Protein AF-A0A059P870-F1 (afdb_monomer_lite)

Secondary structure (DSSP, 8-state):
----EEEEEEETT-BTTB---EEEEEE-STT-TT-EEEEE-S-------PPP-GGGSBTTB-TTSPBPSS-B--SSHHHHHHHHHHHHHHHHHHHTT--EEEEEE-SSTT---HHHHHHHHHHHHHHHHHTT-GGGEEEEEE---SSTT-TTTT--EEEETTEEEEHHHHHHHHHHHTT-EEE-SEEEEEEETTEEEEEETTS-EEEEE-SEEEE-

Foldseek 3Di:
DDAQWAFDDWACCDDPVDRFTWTWTAHPDPPRGRDIDIGTDPDDDDDPDDQDDLVQAAQQAHSNPGGGPAAAEDPDPVSVVVQVVLLVVVLVCLVVVQQFEEEFAAQFLPDQQRVVRVVVLVVSLVVCVVSVRNVSYQAEYEYLAPAFQCSNPNWDWDQDPNDTDTSRVVRVVVCVVSVYHYHYNWGFRYDDHQKTWTAHPVRDIDMDGGPHYYHD

pLDDT: mean 95.32, std 3.64, range [79.81, 98.81]

Structure (mmCIF, N/CA/C/O backbone):
data_AF-A0A059P870-F1
#
_entry.id   AF-A0A059P870-F1
#
loop_
_atom_site.group_PDB
_atom_site.id
_atom_site.type_symbol
_atom_site.label_atom_id
_atom_site.label_alt_id
_atom_site.label_comp_id
_atom_site.label_asym_id
_atom_site.label_entity_id
_atom_site.label_seq_id
_atom_site.pdbx_PDB_ins_code
_atom_site.Cartn_x
_atom_site.Cartn_y
_atom_site.Cartn_z
_atom_site.occupancy
_atom_site.B_iso_or_equiv
_atom_site.auth_seq_id
_atom_site.auth_comp_id
_atom_site.auth_asym_id
_at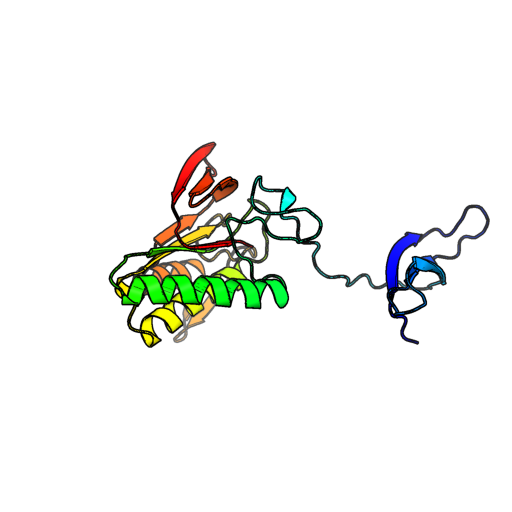om_site.auth_atom_id
_atom_site.pdbx_PDB_model_num
ATOM 1 N N . ASP A 1 1 ? 29.223 -6.402 -15.549 1.00 84.88 1 ASP A N 1
ATOM 2 C CA . ASP A 1 1 ? 29.334 -4.942 -15.405 1.00 84.88 1 ASP A CA 1
ATOM 3 C C . ASP A 1 1 ? 28.066 -4.430 -14.727 1.00 84.88 1 ASP A C 1
ATOM 5 O O . ASP A 1 1 ? 27.018 -5.018 -14.970 1.00 84.88 1 ASP A O 1
ATOM 9 N N . TYR A 1 2 ? 28.157 -3.436 -13.843 1.00 93.06 2 TYR A N 1
ATOM 10 C CA . TYR A 1 2 ? 27.012 -2.854 -13.125 1.00 93.06 2 TYR A CA 1
ATOM 11 C C . TYR A 1 2 ? 26.964 -1.350 -13.382 1.00 93.06 2 TYR A C 1
ATOM 13 O O . TYR A 1 2 ? 27.963 -0.659 -13.189 1.00 93.06 2 TYR A O 1
ATOM 21 N N . LYS A 1 3 ? 25.793 -0.842 -13.776 1.00 93.94 3 LYS A N 1
ATOM 22 C CA . LYS A 1 3 ? 25.568 0.576 -14.074 1.00 93.94 3 LYS A CA 1
ATOM 23 C C . LYS A 1 3 ? 24.471 1.131 -13.173 1.00 93.94 3 LYS A C 1
ATOM 25 O O . LYS A 1 3 ? 23.347 0.637 -13.183 1.00 93.94 3 LYS A O 1
ATOM 30 N N . GLN A 1 4 ? 24.803 2.161 -12.396 1.00 95.56 4 GLN A N 1
ATOM 31 C CA . GLN A 1 4 ? 23.858 2.859 -11.525 1.00 95.56 4 GLN A CA 1
ATOM 32 C C . GLN A 1 4 ? 23.089 3.913 -12.335 1.00 95.56 4 GLN A C 1
ATOM 34 O O . GLN A 1 4 ? 23.499 5.071 -12.426 1.00 95.56 4 GLN A O 1
ATOM 39 N N . ALA A 1 5 ? 22.002 3.482 -12.968 1.00 96.06 5 ALA A N 1
ATOM 40 C CA . ALA A 1 5 ? 21.231 4.298 -13.893 1.00 96.06 5 ALA A CA 1
ATOM 41 C C . ALA A 1 5 ? 19.755 3.879 -13.933 1.00 96.06 5 ALA A C 1
ATOM 43 O O . ALA A 1 5 ? 19.405 2.737 -13.633 1.00 96.06 5 ALA A O 1
ATOM 44 N N . LYS A 1 6 ? 18.890 4.799 -14.358 1.00 96.00 6 LYS A N 1
ATOM 45 C CA . LYS A 1 6 ? 17.486 4.540 -14.675 1.00 96.00 6 LYS A CA 1
ATOM 46 C C . LYS A 1 6 ? 17.366 4.134 -16.141 1.00 96.00 6 LYS A C 1
ATOM 48 O O . LYS A 1 6 ? 17.803 4.876 -17.013 1.00 96.00 6 LYS A O 1
ATOM 53 N N . ALA A 1 7 ? 16.727 3.004 -16.432 1.00 96.19 7 ALA A N 1
ATOM 54 C CA . ALA A 1 7 ? 16.332 2.677 -17.802 1.00 96.19 7 ALA A CA 1
ATOM 55 C C . ALA A 1 7 ? 15.151 3.564 -18.232 1.00 96.19 7 ALA A C 1
ATOM 57 O O . ALA A 1 7 ? 14.128 3.617 -17.547 1.00 96.19 7 ALA A O 1
ATOM 58 N N . VAL A 1 8 ? 15.305 4.278 -19.348 1.00 96.31 8 VAL A N 1
ATOM 59 C CA . VAL A 1 8 ? 14.335 5.271 -19.840 1.00 96.31 8 VAL A CA 1
ATOM 60 C C . VAL A 1 8 ? 13.499 4.711 -20.988 1.00 96.31 8 VAL A C 1
ATOM 62 O O . VAL A 1 8 ? 12.289 4.929 -21.028 1.00 96.31 8 VAL A O 1
ATOM 65 N N . SER A 1 9 ? 14.119 3.966 -21.904 1.00 96.62 9 SER A N 1
ATOM 66 C CA . SER A 1 9 ? 13.439 3.375 -23.058 1.00 96.62 9 SER A CA 1
ATOM 67 C C . SER A 1 9 ? 14.080 2.057 -23.490 1.00 96.62 9 SER A C 1
ATOM 69 O O . SER A 1 9 ? 15.279 1.836 -23.314 1.00 96.62 9 SER A O 1
ATOM 71 N N . ILE A 1 10 ? 13.257 1.173 -24.059 1.00 97.56 10 ILE A N 1
ATOM 72 C CA . ILE A 1 10 ? 13.666 -0.125 -24.603 1.00 97.56 10 ILE A CA 1
ATOM 73 C C . ILE A 1 10 ? 13.404 -0.107 -26.109 1.00 97.56 10 ILE A C 1
ATOM 75 O O . ILE A 1 10 ? 12.277 0.139 -26.538 1.00 97.56 10 ILE A O 1
ATOM 79 N N . HIS A 1 11 ? 14.433 -0.400 -26.900 1.00 97.19 11 HIS A N 1
ATOM 80 C CA . HIS A 1 11 ? 14.402 -0.386 -28.361 1.00 97.19 11 HIS A CA 1
ATOM 81 C C . HIS A 1 11 ? 14.739 -1.783 -28.904 1.00 97.19 11 HIS A C 1
ATOM 83 O O . HIS A 1 11 ? 15.886 -2.048 -29.264 1.00 97.19 11 HIS A O 1
ATOM 89 N N . PRO A 1 12 ? 13.765 -2.714 -28.945 1.00 96.75 12 PRO A N 1
ATOM 90 C CA . PRO A 1 12 ? 14.024 -4.102 -29.331 1.00 96.75 12 PRO A CA 1
ATOM 91 C C . PRO A 1 12 ? 14.364 -4.265 -30.816 1.00 96.75 12 PRO A C 1
ATOM 93 O O . PRO A 1 12 ? 15.078 -5.193 -31.167 1.00 96.75 12 PRO A O 1
ATOM 96 N N . ASN A 1 13 ? 13.910 -3.349 -31.673 1.00 96.00 13 ASN A N 1
ATOM 97 C CA . ASN A 1 13 ? 14.142 -3.397 -33.122 1.00 96.00 13 ASN A CA 1
ATOM 98 C C . ASN A 1 13 ? 15.304 -2.496 -33.572 1.00 96.00 13 ASN A C 1
ATOM 100 O O . ASN A 1 13 ? 15.426 -2.207 -34.755 1.00 96.00 13 ASN A O 1
ATOM 104 N N . GLY A 1 14 ? 16.093 -1.977 -32.629 1.00 93.94 14 GLY A N 1
ATOM 105 C CA . GLY A 1 14 ? 17.161 -1.033 -32.931 1.00 93.94 14 GLY A CA 1
ATOM 106 C C . GLY A 1 14 ? 16.669 0.320 -33.457 1.00 93.94 14 GLY A C 1
ATOM 107 O O . GLY A 1 14 ? 15.695 0.885 -32.950 1.00 93.94 14 GLY A O 1
ATOM 108 N N . LYS A 1 15 ? 17.404 0.872 -34.423 1.00 94.00 15 LYS A N 1
ATOM 109 C CA . LYS A 1 15 ? 17.253 2.210 -35.014 1.00 94.00 15 LYS A CA 1
ATOM 110 C C . LYS A 1 15 ? 16.969 2.115 -36.512 1.00 94.00 15 LYS A C 1
ATOM 112 O O . LYS A 1 15 ? 16.997 1.045 -37.102 1.00 94.00 15 LYS A O 1
ATOM 117 N N . ALA A 1 16 ? 16.737 3.261 -37.152 1.00 92.81 16 ALA A N 1
ATOM 118 C CA . ALA A 1 16 ? 16.519 3.326 -38.599 1.00 92.81 16 ALA A CA 1
ATOM 119 C C . ALA A 1 16 ? 17.696 2.772 -39.431 1.00 92.81 16 ALA A C 1
ATOM 121 O O . ALA A 1 16 ? 17.494 2.360 -40.570 1.00 92.81 16 ALA A O 1
ATOM 122 N N . ASP A 1 17 ? 18.910 2.785 -38.880 1.00 93.62 17 ASP A N 1
ATOM 123 C CA . ASP A 1 17 ? 20.166 2.402 -39.527 1.00 93.62 17 ASP A CA 1
ATOM 124 C C . ASP A 1 17 ? 20.813 1.131 -38.944 1.00 93.62 17 ASP A C 1
ATOM 126 O O . ASP A 1 17 ? 21.883 0.729 -39.402 1.00 93.62 17 ASP A O 1
ATOM 130 N N . SER A 1 18 ? 20.190 0.485 -37.953 1.00 93.12 18 SER A N 1
ATOM 131 C CA . SER A 1 18 ? 20.715 -0.728 -37.318 1.00 93.12 18 SER A CA 1
ATOM 132 C C . SER A 1 18 ? 19.605 -1.540 -36.665 1.00 93.12 18 SER A C 1
ATOM 134 O O . SER A 1 18 ? 18.877 -1.014 -35.830 1.00 93.12 18 SER A O 1
ATOM 136 N N . ASP A 1 19 ? 19.549 -2.841 -36.946 1.00 94.56 19 ASP A N 1
ATOM 137 C CA . ASP A 1 19 ? 18.604 -3.768 -36.304 1.00 94.56 19 ASP A CA 1
ATOM 138 C C . ASP A 1 19 ? 19.037 -4.175 -34.878 1.00 94.56 19 ASP A C 1
ATOM 140 O O . ASP A 1 19 ? 18.395 -5.005 -34.233 1.00 94.56 19 ASP A O 1
ATOM 144 N N . GLN A 1 20 ? 20.147 -3.629 -34.367 1.00 96.62 20 GLN A N 1
ATOM 145 C CA . GLN A 1 20 ? 20.691 -4.010 -33.067 1.00 96.62 20 GLN A CA 1
ATOM 146 C C . GLN A 1 20 ? 19.850 -3.446 -31.915 1.00 96.62 20 GLN A C 1
ATOM 148 O O . GLN A 1 20 ? 19.743 -2.230 -31.737 1.00 96.62 20 GLN A O 1
ATOM 153 N N . SER A 1 21 ? 19.297 -4.336 -31.091 1.00 97.81 21 SER A N 1
ATOM 154 C CA . SER A 1 21 ? 18.500 -3.970 -29.923 1.00 97.81 21 SER A CA 1
ATOM 155 C C . SER A 1 21 ? 19.326 -3.212 -28.883 1.00 97.81 21 SER A C 1
ATOM 157 O O . SER A 1 21 ? 20.471 -3.573 -28.600 1.00 97.81 21 SER A O 1
ATOM 159 N N . TYR A 1 22 ? 18.736 -2.181 -28.274 1.00 97.38 22 TYR A N 1
ATOM 160 C CA . TYR A 1 22 ? 19.388 -1.406 -27.218 1.00 97.38 22 TYR A CA 1
ATOM 161 C C . TYR A 1 22 ? 18.402 -0.851 -26.184 1.00 97.38 22 TYR A C 1
ATOM 163 O O . TYR A 1 22 ? 17.188 -0.797 -26.401 1.00 97.38 22 TYR A O 1
ATOM 171 N N . ILE A 1 23 ? 18.925 -0.455 -25.028 1.00 97.50 23 ILE A N 1
ATOM 172 C CA . ILE A 1 23 ? 18.217 0.354 -24.034 1.00 97.50 23 ILE A CA 1
ATOM 173 C C . ILE A 1 23 ? 18.891 1.716 -23.908 1.00 97.50 23 ILE A C 1
ATOM 175 O O . ILE A 1 23 ? 20.110 1.815 -24.040 1.00 97.50 23 ILE A O 1
ATOM 179 N N . THR A 1 24 ? 18.108 2.743 -23.598 1.00 97.56 24 THR A N 1
ATOM 180 C CA . THR A 1 24 ? 18.640 4.040 -23.168 1.00 97.56 24 THR A CA 1
ATOM 181 C C . THR A 1 24 ? 18.585 4.098 -21.653 1.00 97.56 24 THR A C 1
ATOM 183 O O . THR A 1 24 ? 17.520 3.902 -21.059 1.00 97.56 24 THR A O 1
ATOM 186 N N . ILE A 1 25 ? 19.722 4.371 -21.026 1.00 97.12 25 ILE A N 1
ATOM 187 C CA . ILE A 1 25 ? 19.829 4.577 -19.585 1.00 97.12 25 ILE A CA 1
ATOM 188 C C . ILE A 1 25 ? 20.228 6.020 -19.282 1.00 97.12 25 ILE A C 1
ATOM 190 O O . ILE A 1 25 ? 20.907 6.661 -20.077 1.00 97.12 25 ILE A O 1
ATOM 194 N N . GLU A 1 26 ? 19.820 6.515 -18.120 1.00 97.81 26 GLU A N 1
ATOM 195 C CA . GLU A 1 26 ? 20.191 7.822 -17.582 1.00 97.81 26 GLU A CA 1
ATOM 196 C C . GLU A 1 26 ? 20.882 7.623 -16.232 1.00 97.81 26 GLU A C 1
ATOM 198 O O . GLU A 1 26 ? 20.300 7.036 -15.314 1.00 97.81 26 GLU A O 1
ATOM 203 N N . SER A 1 27 ? 22.135 8.060 -16.111 1.00 95.88 27 SER A N 1
ATOM 204 C CA . SER A 1 27 ? 22.932 7.865 -14.899 1.00 95.88 27 SER A CA 1
ATOM 205 C C . SER A 1 27 ? 22.278 8.539 -13.693 1.00 95.88 27 SER A C 1
ATOM 207 O O . SER A 1 27 ? 21.842 9.690 -13.755 1.00 95.88 27 SER A O 1
ATOM 209 N N . THR A 1 28 ? 22.224 7.812 -12.576 1.00 95.19 28 THR A N 1
ATOM 210 C CA . THR A 1 28 ? 21.753 8.317 -11.274 1.00 95.19 28 THR A CA 1
ATOM 211 C C . THR A 1 28 ? 22.904 8.472 -10.280 1.00 95.19 28 THR A C 1
ATOM 213 O O . THR A 1 28 ? 22.677 8.748 -9.103 1.00 95.19 28 THR A O 1
ATOM 216 N N . LYS A 1 29 ? 24.143 8.249 -10.728 1.00 93.88 29 LYS A N 1
ATOM 217 C CA . LYS A 1 29 ? 25.349 8.373 -9.913 1.00 93.88 29 LYS A CA 1
ATOM 218 C C . LYS A 1 29 ? 25.662 9.847 -9.654 1.00 93.88 29 LYS A C 1
ATOM 220 O O . LYS A 1 29 ? 25.560 10.686 -10.548 1.00 93.88 29 LYS A O 1
ATOM 225 N N . GLU A 1 30 ? 26.065 10.159 -8.428 1.00 92.50 30 GLU A N 1
ATOM 226 C CA . GLU A 1 30 ? 26.447 11.516 -8.037 1.00 92.50 30 GLU A CA 1
ATOM 227 C C . GLU A 1 30 ? 27.569 12.061 -8.942 1.00 92.50 30 GLU A C 1
ATOM 229 O O . GLU A 1 30 ? 28.559 11.375 -9.200 1.00 92.50 30 GLU A O 1
ATOM 234 N N . GLY A 1 31 ? 27.390 13.280 -9.462 1.00 93.06 31 GLY A N 1
ATOM 235 C CA . GLY A 1 31 ? 28.322 13.920 -10.403 1.00 93.06 31 GLY A CA 1
ATOM 236 C C . GLY A 1 31 ? 28.132 13.547 -11.882 1.00 93.06 31 GLY A C 1
ATOM 237 O O . GLY A 1 31 ? 28.708 14.205 -12.744 1.00 93.06 31 GLY A O 1
ATOM 238 N N . GLU A 1 32 ? 27.299 12.551 -12.193 1.00 92.62 32 GLU A N 1
ATOM 239 C CA . GLU A 1 32 ? 26.997 12.104 -13.566 1.00 92.62 32 GLU A CA 1
ATOM 240 C C . GLU A 1 32 ? 25.487 12.115 -13.872 1.00 92.62 32 GLU A C 1
ATOM 242 O O . GLU A 1 32 ? 25.058 11.634 -14.919 1.00 92.62 32 GLU A O 1
ATOM 247 N N . GLN A 1 33 ? 24.670 12.673 -12.973 1.00 95.00 33 GLN A N 1
ATOM 248 C CA . GLN A 1 33 ? 23.211 12.695 -13.094 1.00 95.00 33 GLN A CA 1
ATOM 249 C C . GLN A 1 33 ? 22.747 13.284 -14.430 1.00 95.00 33 GLN A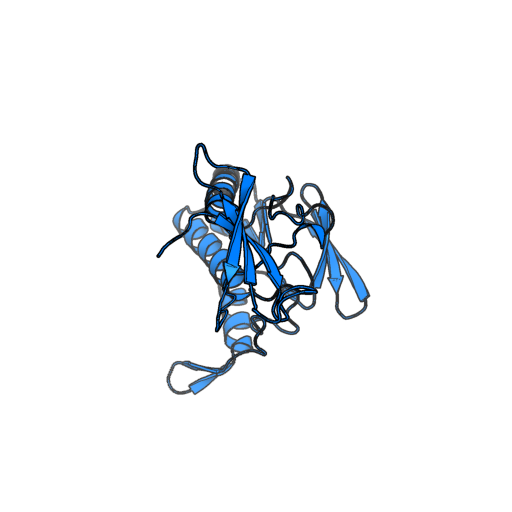 C 1
ATOM 251 O O . GLN A 1 33 ? 23.197 14.354 -14.843 1.00 95.00 33 GLN A O 1
ATOM 256 N N . GLY A 1 34 ? 21.825 12.587 -15.093 1.00 91.25 34 GLY A N 1
ATOM 257 C CA . GLY A 1 34 ? 21.252 13.022 -16.369 1.00 91.25 34 GLY A CA 1
ATOM 258 C C . GLY A 1 34 ? 22.075 12.646 -17.603 1.00 91.25 34 GLY A C 1
ATOM 259 O O . GLY A 1 34 ? 21.608 12.846 -18.723 1.00 91.25 34 GLY A O 1
ATOM 260 N N . GLN A 1 35 ? 23.280 12.088 -17.441 1.00 95.81 35 GLN A N 1
ATOM 261 C CA . GLN A 1 35 ? 24.046 11.582 -18.580 1.00 95.81 35 GLN A CA 1
ATOM 262 C C . GLN A 1 35 ? 23.374 10.341 -19.159 1.00 95.81 35 GLN A C 1
ATOM 264 O O . GLN A 1 35 ? 23.095 9.380 -18.439 1.00 95.81 35 GLN A O 1
ATOM 269 N N . THR A 1 36 ? 23.136 10.361 -20.467 1.00 97.12 36 THR A N 1
ATOM 270 C CA . THR A 1 36 ? 22.468 9.274 -21.180 1.00 97.12 36 THR A CA 1
ATOM 271 C C . THR A 1 36 ? 23.466 8.368 -21.884 1.00 97.12 36 THR A C 1
ATOM 273 O O . THR A 1 36 ? 24.393 8.853 -22.533 1.00 97.12 36 THR A O 1
ATOM 276 N N . GLU A 1 37 ? 23.229 7.064 -21.833 1.00 95.69 37 GLU A N 1
ATOM 277 C CA . GLU A 1 37 ? 24.018 6.052 -22.534 1.00 95.69 37 GLU A CA 1
ATOM 278 C C . GLU A 1 37 ? 23.087 5.051 -23.224 1.00 95.69 37 GLU A C 1
ATOM 280 O O . GLU A 1 37 ? 22.033 4.692 -22.694 1.00 95.69 37 GLU A O 1
ATOM 285 N N . GLU A 1 38 ? 23.487 4.588 -24.407 1.00 96.19 38 GLU A N 1
ATOM 286 C CA . GLU A 1 38 ? 22.818 3.498 -25.111 1.00 96.19 38 GLU A CA 1
ATOM 287 C C . GLU A 1 38 ? 23.586 2.195 -24.900 1.00 96.19 38 GLU A C 1
ATOM 289 O O . GLU A 1 38 ? 24.789 2.121 -25.151 1.00 96.19 38 GLU A O 1
ATOM 294 N N . LEU A 1 39 ? 22.882 1.155 -24.459 1.00 95.75 39 LEU A N 1
ATOM 295 C CA . LEU A 1 39 ? 23.453 -0.166 -24.219 1.00 95.75 39 LEU A CA 1
ATOM 296 C C . LEU A 1 39 ? 22.780 -1.191 -25.109 1.00 95.75 39 LEU A C 1
ATOM 298 O O . LEU A 1 39 ? 21.587 -1.459 -24.968 1.00 95.75 39 LEU A O 1
ATOM 302 N N . THR A 1 40 ? 23.556 -1.787 -26.003 1.00 97.00 40 THR A N 1
ATOM 303 C CA . THR A 1 40 ? 23.082 -2.867 -26.863 1.00 97.00 40 THR A CA 1
ATOM 304 C C . THR A 1 40 ? 22.953 -4.171 -26.085 1.00 97.00 40 THR A C 1
ATOM 306 O O . THR A 1 40 ? 23.766 -4.440 -25.198 1.00 97.00 40 THR A O 1
ATOM 309 N N . TYR A 1 41 ? 21.981 -5.007 -26.439 1.00 96.12 41 TYR A N 1
ATOM 310 C CA . TYR A 1 41 ? 21.781 -6.312 -25.810 1.00 96.12 41 TYR A CA 1
ATOM 311 C C . TYR A 1 41 ? 21.372 -7.375 -26.831 1.00 96.12 41 TYR A C 1
ATOM 313 O O . TYR A 1 41 ? 20.694 -7.071 -27.806 1.00 96.12 41 TYR A O 1
ATOM 321 N N . ASP A 1 42 ? 21.723 -8.632 -26.556 1.00 96.56 42 ASP A N 1
ATOM 322 C CA . ASP A 1 42 ? 21.161 -9.795 -27.261 1.00 96.56 42 ASP A CA 1
ATOM 323 C C . ASP A 1 42 ? 19.862 -10.278 -26.596 1.00 96.56 42 ASP A C 1
ATOM 325 O O . ASP A 1 42 ? 18.923 -10.713 -27.257 1.00 96.56 42 ASP A O 1
ATOM 329 N N . TYR A 1 43 ? 19.791 -10.168 -25.265 1.00 96.56 43 TYR A N 1
ATOM 330 C CA . TYR A 1 43 ? 18.632 -10.537 -24.455 1.00 96.56 43 TYR A CA 1
ATOM 331 C C . TYR A 1 43 ? 18.388 -9.491 -23.369 1.00 96.56 43 TYR A C 1
ATOM 333 O O . TYR A 1 43 ? 19.334 -8.982 -22.766 1.00 96.56 43 TYR A O 1
ATOM 341 N N . LEU A 1 44 ? 17.114 -9.216 -23.077 1.00 96.62 44 LEU A N 1
ATOM 342 C CA . LEU A 1 44 ? 16.701 -8.281 -22.033 1.00 96.62 44 LEU A CA 1
ATOM 343 C C . LEU A 1 44 ? 15.769 -8.964 -21.031 1.00 96.62 44 LEU A C 1
ATOM 345 O O . LEU A 1 44 ? 14.729 -9.504 -21.402 1.00 96.62 44 LEU A O 1
ATOM 349 N N . VAL A 1 45 ? 16.116 -8.875 -19.747 1.00 97.25 45 VAL A N 1
ATOM 350 C CA . VAL A 1 45 ? 15.237 -9.250 -18.634 1.00 97.25 45 VAL A CA 1
ATOM 351 C C . VAL A 1 45 ? 14.740 -7.969 -17.976 1.00 97.25 45 VAL A C 1
ATOM 353 O O . VAL A 1 45 ? 15.513 -7.260 -17.335 1.00 97.25 45 VAL A O 1
ATOM 356 N N . ASN A 1 46 ? 13.453 -7.660 -18.137 1.00 95.62 46 ASN A N 1
ATOM 357 C CA . ASN A 1 46 ? 12.832 -6.526 -17.459 1.00 95.62 46 ASN A CA 1
ATOM 358 C C . ASN A 1 46 ? 12.283 -6.963 -16.093 1.00 95.62 46 ASN A C 1
ATOM 360 O O . ASN A 1 46 ? 11.297 -7.694 -16.023 1.00 95.62 46 ASN A O 1
ATOM 364 N N . ALA A 1 47 ? 12.927 -6.501 -15.022 1.00 96.50 47 ALA A N 1
ATOM 365 C CA . ALA A 1 47 ? 12.581 -6.821 -13.639 1.00 96.50 47 ALA A CA 1
ATOM 366 C C . ALA A 1 47 ? 12.541 -5.562 -12.748 1.00 96.50 47 ALA A C 1
ATOM 368 O O . ALA A 1 47 ? 12.995 -5.590 -11.608 1.00 96.50 47 ALA A O 1
ATOM 369 N N . THR A 1 48 ? 12.016 -4.441 -13.258 1.00 93.94 48 THR A N 1
ATOM 370 C CA . THR A 1 48 ? 11.984 -3.148 -12.536 1.00 93.94 48 THR A CA 1
ATOM 371 C C . THR A 1 48 ? 11.036 -3.104 -11.335 1.00 93.94 48 THR A C 1
ATOM 373 O O . THR A 1 48 ? 11.007 -2.105 -10.622 1.00 93.94 48 THR A O 1
ATOM 376 N N . GLY A 1 49 ? 10.248 -4.158 -11.113 1.00 92.00 49 GLY A N 1
ATOM 377 C CA . GLY A 1 49 ? 9.212 -4.178 -10.084 1.00 92.00 49 GLY A CA 1
ATOM 378 C C . GLY A 1 49 ? 7.998 -3.306 -10.440 1.00 92.00 49 GLY A C 1
ATOM 379 O O . GLY A 1 49 ? 7.849 -2.885 -11.594 1.00 92.00 49 GLY A O 1
ATOM 380 N N . PRO A 1 50 ? 7.095 -3.070 -9.472 1.00 89.31 50 PRO A N 1
ATOM 381 C CA . PRO A 1 50 ? 5.859 -2.335 -9.702 1.00 89.31 50 PRO A CA 1
ATOM 382 C C . PRO A 1 50 ? 6.097 -0.824 -9.800 1.00 89.31 50 PRO A C 1
ATOM 384 O O . PRO A 1 50 ? 6.889 -0.245 -9.059 1.00 89.31 50 PRO A O 1
ATOM 387 N N . LYS A 1 51 ? 5.321 -0.163 -10.663 1.00 89.25 51 LYS A N 1
ATOM 388 C CA . LYS A 1 51 ? 5.104 1.284 -10.589 1.00 89.25 51 LYS A CA 1
ATOM 389 C C . LYS A 1 51 ? 3.887 1.537 -9.699 1.00 89.25 51 LYS A C 1
ATOM 391 O O . LYS A 1 51 ? 2.789 1.103 -10.037 1.00 89.25 51 LYS A O 1
ATOM 396 N N . LEU A 1 52 ? 4.078 2.248 -8.591 1.00 89.62 52 LEU A N 1
ATOM 397 C CA . LEU A 1 52 ? 2.990 2.598 -7.676 1.00 89.62 52 LEU A CA 1
ATOM 398 C C . LEU A 1 52 ? 2.109 3.687 -8.304 1.00 89.62 52 LEU A C 1
ATOM 400 O O . LEU A 1 52 ? 2.584 4.785 -8.594 1.00 89.62 52 LEU A O 1
ATOM 404 N N . ASN A 1 53 ? 0.842 3.356 -8.549 1.00 91.56 53 ASN A N 1
ATOM 405 C CA . ASN A 1 53 ? -0.092 4.166 -9.333 1.00 91.56 53 ASN A CA 1
ATOM 406 C C . ASN A 1 53 ? -1.132 4.853 -8.437 1.00 91.56 53 ASN A C 1
ATOM 408 O O . ASN A 1 53 ? -2.333 4.662 -8.613 1.00 91.56 53 ASN A O 1
ATOM 412 N N . PHE A 1 54 ? -0.674 5.604 -7.430 1.00 91.75 54 PHE A N 1
ATOM 413 C CA . PHE A 1 54 ? -1.573 6.231 -6.455 1.00 91.75 54 PHE A CA 1
ATOM 414 C C . PHE A 1 54 ? -2.455 7.336 -7.054 1.00 91.75 54 PHE A C 1
ATOM 416 O O . PHE A 1 54 ? -3.465 7.681 -6.457 1.00 91.75 54 PHE A O 1
ATOM 423 N N . ASP A 1 55 ? -2.124 7.867 -8.234 1.00 93.06 55 ASP A N 1
ATOM 424 C CA . ASP A 1 55 ? -2.979 8.799 -8.986 1.00 93.06 55 ASP A CA 1
ATOM 425 C C . ASP A 1 55 ? -4.200 8.136 -9.641 1.00 93.06 55 ASP A C 1
ATOM 427 O O . ASP A 1 55 ? -5.062 8.845 -10.156 1.00 93.06 55 ASP A O 1
ATOM 431 N N . ALA A 1 56 ? -4.308 6.802 -9.611 1.00 93.50 56 ALA A N 1
ATOM 432 C CA . ALA A 1 56 ? -5.527 6.107 -10.029 1.00 93.50 56 ALA A CA 1
ATOM 433 C C . ALA A 1 56 ? -6.727 6.403 -9.116 1.00 93.50 56 ALA A C 1
ATOM 435 O O . ALA A 1 56 ? -7.866 6.256 -9.548 1.00 93.50 56 ALA A O 1
ATOM 436 N N . THR A 1 57 ? -6.469 6.816 -7.874 1.00 96.50 57 THR A N 1
ATOM 437 C CA . THR A 1 57 ? -7.491 7.140 -6.877 1.00 96.50 57 THR A CA 1
ATOM 438 C C . THR A 1 57 ? -7.299 8.581 -6.436 1.00 96.50 57 THR A C 1
ATOM 440 O O . THR A 1 57 ? -6.229 8.962 -5.955 1.00 96.50 57 THR A O 1
ATOM 443 N N . GLU A 1 58 ? -8.337 9.403 -6.573 1.00 96.94 58 GLU A N 1
ATOM 444 C CA . GLU A 1 58 ? -8.259 10.809 -6.183 1.00 96.94 58 GLU A CA 1
ATOM 445 C C . GLU A 1 58 ? -7.902 10.928 -4.691 1.00 96.94 58 GLU A C 1
ATOM 447 O O . GLU A 1 58 ? -8.519 10.293 -3.842 1.00 96.94 58 GLU A O 1
ATOM 452 N N . GLY A 1 59 ? -6.888 11.732 -4.361 1.00 94.94 59 GLY A N 1
ATOM 453 C CA . GLY A 1 59 ? -6.467 11.987 -2.978 1.00 94.94 59 GLY A CA 1
ATOM 454 C C . GLY A 1 59 ? -5.545 10.934 -2.346 1.00 94.94 59 GLY A C 1
ATOM 455 O O . GLY A 1 59 ? -4.992 11.200 -1.278 1.00 94.94 59 GLY A O 1
ATOM 456 N N . LEU A 1 60 ? -5.314 9.788 -3.000 1.00 93.25 60 LEU A N 1
ATOM 457 C CA . LEU A 1 60 ? -4.446 8.720 -2.483 1.00 93.25 60 LEU A CA 1
ATOM 458 C C . LEU A 1 60 ? -2.947 9.029 -2.660 1.00 93.25 60 LEU A C 1
ATOM 460 O O . LEU A 1 60 ? -2.124 8.630 -1.836 1.00 93.25 60 LEU A O 1
ATOM 464 N N . GLY A 1 61 ? -2.580 9.773 -3.706 1.00 92.50 61 GLY A N 1
ATOM 465 C CA . GLY A 1 61 ? -1.200 10.180 -3.974 1.00 92.50 61 GLY A CA 1
ATOM 466 C C . GLY A 1 61 ? -0.978 10.570 -5.428 1.00 92.50 61 GLY A C 1
ATOM 467 O O . GLY A 1 61 ? -1.869 11.127 -6.068 1.00 92.50 61 GLY A O 1
ATOM 468 N N . ASN A 1 62 ? 0.219 10.301 -5.952 1.00 87.75 62 ASN A N 1
ATOM 469 C CA . ASN A 1 62 ? 0.542 10.534 -7.356 1.00 87.75 62 ASN A CA 1
ATOM 470 C C . ASN A 1 62 ? 1.172 9.320 -8.061 1.00 87.75 62 ASN A C 1
ATOM 472 O O . ASN A 1 62 ? 1.675 8.384 -7.439 1.00 87.75 62 ASN A O 1
ATOM 476 N N . GLY A 1 63 ? 1.211 9.365 -9.396 1.00 81.06 63 GLY A N 1
ATOM 477 C CA . GLY A 1 63 ? 1.776 8.304 -10.238 1.00 81.06 63 GLY A CA 1
ATOM 478 C C . GLY A 1 63 ? 3.304 8.205 -10.230 1.00 81.06 63 GLY A C 1
ATOM 479 O O . GLY A 1 63 ? 3.872 7.483 -11.053 1.00 81.06 63 GLY A O 1
ATOM 480 N N . LYS A 1 64 ? 3.994 8.950 -9.355 1.00 81.94 64 LYS A N 1
ATOM 481 C CA . LYS A 1 64 ? 5.427 8.777 -9.059 1.00 81.94 64 LYS A CA 1
ATOM 482 C C . LYS A 1 64 ? 5.655 7.957 -7.787 1.00 81.94 64 LYS A C 1
ATOM 484 O O . LYS A 1 64 ? 6.805 7.732 -7.424 1.00 81.94 64 LYS A O 1
ATOM 489 N N . GLY A 1 65 ? 4.582 7.490 -7.150 1.00 80.12 65 GLY A N 1
ATOM 490 C CA . GLY A 1 65 ? 4.639 6.733 -5.909 1.00 80.12 65 GLY A CA 1
ATOM 491 C C . GLY A 1 65 ? 4.675 7.601 -4.655 1.00 80.12 65 GLY A C 1
ATOM 492 O O . GLY A 1 65 ? 4.829 7.047 -3.577 1.00 80.12 65 GLY A O 1
ATOM 493 N N . GLU A 1 66 ? 4.521 8.924 -4.763 1.00 88.50 66 GLU A N 1
ATOM 494 C CA . GLU A 1 66 ? 4.412 9.792 -3.588 1.00 88.50 66 GLU A CA 1
ATOM 495 C C . GLU A 1 66 ? 2.990 9.704 -3.020 1.00 88.50 66 GLU A C 1
ATOM 497 O O . GLU A 1 66 ? 2.004 9.734 -3.764 1.00 88.50 66 GLU A O 1
ATOM 502 N N . LEU A 1 67 ? 2.889 9.595 -1.697 1.00 89.50 67 LEU A N 1
ATOM 503 C CA . LEU A 1 67 ? 1.617 9.447 -0.996 1.00 89.50 67 LEU A CA 1
ATOM 504 C C . LEU A 1 67 ? 0.875 10.780 -0.863 1.00 89.50 67 LEU A C 1
ATOM 506 O O . LEU A 1 67 ? 1.475 11.852 -0.760 1.00 89.50 67 LEU A O 1
ATOM 510 N N . GLY A 1 68 ? -0.453 10.695 -0.828 1.00 87.31 68 GLY A N 1
ATOM 511 C CA . GLY A 1 68 ? -1.317 11.778 -0.383 1.00 87.31 68 GLY A CA 1
ATOM 512 C C . GLY A 1 68 ? -1.142 12.054 1.113 1.00 87.31 68 GLY A C 1
ATOM 513 O O . GLY A 1 68 ? -0.448 11.338 1.829 1.00 87.31 68 GLY A O 1
ATOM 514 N N . LYS A 1 69 ? -1.793 13.109 1.606 1.00 91.25 69 LYS A N 1
ATOM 515 C CA . LYS A 1 69 ? -1.683 13.525 3.018 1.00 91.25 69 LYS A CA 1
ATOM 516 C C . LYS A 1 69 ? -2.561 12.714 3.973 1.00 91.25 69 LYS A C 1
ATOM 518 O O . LYS A 1 69 ? -2.366 12.793 5.177 1.00 91.25 69 LYS A O 1
ATOM 523 N N . ASN A 1 70 ? -3.544 11.997 3.436 1.00 95.12 70 ASN A N 1
ATOM 524 C CA . ASN A 1 70 ? -4.646 11.439 4.220 1.00 95.12 70 ASN A CA 1
ATOM 525 C C . ASN A 1 70 ? -4.432 9.965 4.591 1.00 95.12 70 ASN A C 1
ATOM 527 O O . ASN A 1 70 ? -5.096 9.458 5.486 1.00 95.12 70 ASN A O 1
ATOM 531 N N . THR A 1 71 ? -3.537 9.263 3.896 1.00 96.75 71 THR A N 1
ATOM 532 C CA . THR A 1 71 ? -3.334 7.812 4.019 1.00 96.75 71 THR A CA 1
ATOM 533 C C . THR A 1 71 ? -1.853 7.481 4.066 1.00 96.75 71 THR A C 1
ATOM 535 O O . THR A 1 71 ? -1.012 8.236 3.577 1.00 96.75 71 THR A O 1
ATOM 538 N N . VAL A 1 72 ? -1.533 6.295 4.570 1.00 97.06 72 VAL A N 1
ATOM 539 C CA . VAL A 1 72 ? -0.186 5.728 4.533 1.00 97.06 72 VAL A CA 1
ATOM 540 C C . VAL A 1 72 ? -0.138 4.485 3.644 1.00 97.06 72 VAL A C 1
ATOM 542 O O . VAL A 1 72 ? -1.166 3.932 3.263 1.00 97.06 72 VAL A O 1
ATOM 545 N N . SER A 1 73 ? 1.070 4.037 3.309 1.00 96.19 73 SER A N 1
ATOM 546 C CA . SER A 1 73 ? 1.317 2.828 2.519 1.00 96.19 73 SER A CA 1
ATOM 547 C C . SER A 1 73 ? 2.503 2.067 3.105 1.00 96.19 73 SER A C 1
ATOM 549 O O . SER A 1 73 ? 3.254 2.599 3.919 1.00 96.19 73 SER A O 1
ATOM 551 N N . VAL A 1 74 ? 2.699 0.824 2.674 1.00 95.50 74 VAL A N 1
ATOM 552 C CA . VAL A 1 74 ? 3.869 -0.001 3.021 1.00 95.50 74 VAL A CA 1
ATOM 553 C C . VAL A 1 74 ? 4.593 -0.539 1.783 1.00 95.50 74 VAL A C 1
ATOM 555 O O . VAL A 1 74 ? 5.438 -1.422 1.889 1.00 95.50 74 VAL A O 1
ATOM 558 N N . CYS A 1 75 ? 4.290 -0.005 0.595 1.00 93.88 75 CYS A N 1
ATOM 559 C CA . CYS A 1 75 ? 4.847 -0.487 -0.675 1.00 93.88 75 CYS A CA 1
ATOM 560 C C . CYS A 1 75 ? 6.348 -0.191 -0.864 1.00 93.88 75 CYS A C 1
ATOM 562 O O . CYS A 1 75 ? 6.981 -0.771 -1.744 1.00 93.88 75 CYS A O 1
ATOM 564 N N . THR A 1 76 ? 6.923 0.712 -0.065 1.00 93.19 76 THR A N 1
ATOM 565 C CA . THR A 1 76 ? 8.358 1.035 -0.050 1.00 93.19 76 THR A CA 1
ATOM 566 C C . THR A 1 76 ? 8.851 1.130 1.394 1.00 93.19 76 THR A C 1
ATOM 568 O O . THR A 1 76 ? 8.052 1.279 2.323 1.00 93.19 76 THR A O 1
ATOM 571 N N . ALA A 1 77 ? 10.171 1.072 1.596 1.00 93.88 77 ALA A N 1
ATOM 572 C CA . ALA A 1 77 ? 10.765 1.226 2.924 1.00 93.88 77 ALA A CA 1
ATOM 573 C C . ALA A 1 77 ? 10.420 2.589 3.554 1.00 93.88 77 ALA A C 1
ATOM 575 O O . ALA A 1 77 ? 10.023 2.640 4.717 1.00 93.88 77 ALA A O 1
ATOM 576 N N . ASP A 1 78 ? 10.491 3.669 2.773 1.00 93.88 78 ASP A N 1
ATOM 577 C CA . ASP A 1 78 ? 10.165 5.018 3.246 1.00 93.88 78 ASP A CA 1
ATOM 578 C C . ASP A 1 78 ? 8.684 5.138 3.627 1.00 93.88 78 ASP A C 1
ATOM 580 O O . ASP A 1 78 ? 8.352 5.721 4.662 1.00 93.88 78 ASP A O 1
ATOM 584 N N . HIS A 1 79 ? 7.786 4.519 2.849 1.00 95.12 79 HIS A N 1
ATOM 585 C CA . HIS A 1 79 ? 6.364 4.482 3.193 1.00 95.12 79 HIS A CA 1
ATOM 586 C C . HIS A 1 79 ? 6.132 3.722 4.502 1.00 95.12 79 HIS A C 1
ATOM 588 O O . HIS A 1 79 ? 5.394 4.199 5.357 1.00 95.12 79 HIS A O 1
ATOM 594 N N . ALA A 1 80 ? 6.804 2.583 4.698 1.00 96.06 80 ALA A N 1
ATOM 595 C CA . ALA A 1 80 ? 6.668 1.782 5.912 1.00 96.06 80 ALA A CA 1
ATOM 596 C C . ALA A 1 80 ? 7.158 2.521 7.171 1.00 96.06 80 ALA A C 1
ATOM 598 O O . ALA A 1 80 ? 6.531 2.414 8.228 1.00 96.06 80 ALA A O 1
ATOM 599 N N . VAL A 1 81 ? 8.241 3.302 7.065 1.00 97.19 81 VAL A N 1
ATOM 600 C CA . VAL A 1 81 ? 8.711 4.169 8.159 1.00 97.19 81 VAL A CA 1
ATOM 601 C C . VAL A 1 81 ? 7.662 5.232 8.486 1.00 97.19 81 VAL A C 1
ATOM 603 O O . VAL A 1 81 ? 7.298 5.385 9.651 1.00 97.19 81 VAL A O 1
ATOM 606 N N . HIS A 1 82 ? 7.128 5.919 7.474 1.00 96.38 82 HIS A N 1
ATOM 607 C CA . HIS A 1 82 ? 6.063 6.908 7.659 1.00 96.38 82 HIS A CA 1
ATOM 608 C C . HIS A 1 82 ? 4.803 6.292 8.290 1.00 96.38 82 HIS A C 1
ATOM 610 O O . HIS A 1 82 ? 4.292 6.807 9.281 1.00 96.38 82 HIS A O 1
ATOM 616 N N . ALA A 1 83 ? 4.355 5.136 7.793 1.00 97.56 83 ALA A N 1
ATOM 617 C CA . ALA A 1 83 ? 3.209 4.412 8.334 1.00 97.56 83 ALA A CA 1
ATOM 618 C C . ALA A 1 83 ? 3.396 4.043 9.812 1.00 97.56 83 ALA A C 1
ATOM 620 O O . ALA A 1 83 ? 2.456 4.144 10.598 1.00 97.56 83 ALA A O 1
ATOM 621 N N . ASN A 1 84 ? 4.609 3.648 10.214 1.00 97.75 84 ASN A N 1
ATOM 622 C CA . ASN A 1 84 ? 4.905 3.369 11.615 1.00 97.75 84 ASN A CA 1
ATOM 623 C C . ASN A 1 84 ? 4.788 4.623 12.490 1.00 97.75 84 ASN A C 1
ATOM 625 O O . ASN A 1 84 ? 4.186 4.544 13.560 1.00 97.75 84 ASN A O 1
ATOM 629 N N . LEU A 1 85 ? 5.323 5.761 12.035 1.00 97.88 85 LEU A N 1
ATOM 630 C CA . LEU A 1 85 ? 5.241 7.031 12.763 1.00 97.88 85 LEU A CA 1
ATOM 631 C C . LEU A 1 85 ? 3.786 7.455 12.987 1.00 97.88 85 LEU A C 1
ATOM 633 O O . LEU A 1 85 ? 3.417 7.780 14.114 1.00 97.88 85 LEU A O 1
ATOM 637 N N . GLU A 1 86 ? 2.957 7.395 11.945 1.00 98.06 86 GLU A N 1
ATOM 638 C CA . GLU A 1 86 ? 1.530 7.718 12.038 1.00 98.06 86 GLU A CA 1
ATOM 639 C C . GLU A 1 86 ? 0.787 6.733 12.955 1.00 98.06 86 GLU A C 1
ATOM 641 O O . GLU A 1 86 ? 0.027 7.143 13.832 1.00 98.06 86 GLU A O 1
ATOM 646 N N . LEU A 1 87 ? 1.079 5.431 12.861 1.00 98.25 87 LEU A N 1
ATOM 647 C CA . LEU A 1 87 ? 0.466 4.418 13.724 1.00 98.25 87 LEU A CA 1
ATOM 648 C C . LEU A 1 87 ? 0.790 4.628 15.214 1.00 98.25 87 LEU A C 1
ATOM 650 O O . LEU A 1 87 ? -0.077 4.424 16.066 1.00 98.25 87 LEU A O 1
ATOM 654 N N . GLN A 1 88 ? 2.012 5.056 15.557 1.00 98.31 88 GLN A N 1
ATOM 655 C CA . GLN A 1 88 ? 2.355 5.359 16.954 1.00 98.31 88 GLN A CA 1
ATOM 656 C C . GLN A 1 88 ? 1.490 6.494 17.519 1.00 98.31 88 GLN A C 1
ATOM 658 O O . GLN A 1 88 ? 1.059 6.414 18.670 1.00 98.31 88 GLN A O 1
ATOM 663 N N . GLN A 1 89 ? 1.165 7.508 16.710 1.00 98.19 89 GLN A N 1
ATOM 664 C CA . GLN A 1 89 ? 0.293 8.609 17.136 1.00 98.19 89 GLN A CA 1
ATOM 665 C C . GLN A 1 89 ? -1.126 8.115 17.452 1.00 98.19 89 GLN A C 1
ATOM 667 O O . GLN A 1 89 ? -1.721 8.534 18.448 1.00 98.19 89 GLN A O 1
ATOM 672 N N . ILE A 1 90 ? -1.646 7.181 16.652 1.00 98.44 90 ILE A N 1
ATOM 673 C CA . ILE A 1 90 ? -2.941 6.523 16.889 1.00 98.44 90 ILE A CA 1
ATOM 674 C C . ILE A 1 90 ? -2.921 5.746 18.201 1.00 98.44 90 ILE A C 1
ATOM 676 O O . ILE A 1 90 ? -3.835 5.871 19.016 1.00 98.44 90 ILE A O 1
ATOM 680 N N . PHE A 1 91 ? -1.859 4.980 18.454 1.00 98.50 91 PHE A N 1
ATOM 681 C CA . PHE A 1 91 ? -1.726 4.237 19.707 1.00 98.50 91 PHE A CA 1
ATOM 682 C C . PHE A 1 91 ? -1.636 5.171 20.913 1.00 98.50 91 PHE A C 1
ATOM 684 O O . PHE A 1 91 ? -2.196 4.865 21.963 1.00 98.50 91 PHE A O 1
ATOM 691 N N . ASP A 1 92 ? -0.983 6.322 20.784 1.00 98.50 92 ASP A N 1
ATOM 692 C CA . ASP A 1 92 ? -0.897 7.299 21.866 1.00 98.50 92 ASP A CA 1
ATOM 693 C C . ASP A 1 92 ? -2.236 7.986 22.162 1.00 98.50 92 ASP A C 1
ATOM 695 O O . ASP A 1 92 ? -2.537 8.229 23.333 1.00 98.50 92 ASP A O 1
ATOM 699 N N . LYS A 1 93 ? -3.069 8.251 21.148 1.00 98.50 93 LYS A N 1
ATOM 700 C CA . LYS A 1 93 ? -4.466 8.685 21.341 1.00 98.50 93 LYS A CA 1
ATOM 701 C C . LYS A 1 93 ? -5.297 7.587 22.013 1.00 98.50 93 LYS A C 1
ATOM 703 O O . LYS A 1 93 ? -5.953 7.836 23.024 1.00 98.50 93 LYS A O 1
ATOM 708 N N . ALA A 1 94 ? -5.165 6.344 21.553 1.00 98.31 94 ALA A N 1
ATOM 709 C CA . ALA A 1 94 ? -5.851 5.194 22.137 1.00 98.31 94 ALA A CA 1
ATOM 710 C C . ALA A 1 94 ? -5.503 4.978 23.622 1.00 98.31 94 ALA A C 1
ATOM 712 O O . ALA A 1 94 ? -6.396 4.760 24.441 1.00 98.31 94 ALA A O 1
ATOM 713 N N . LYS A 1 95 ? -4.228 5.134 24.014 1.00 98.19 95 LYS A N 1
ATOM 714 C CA . LYS A 1 95 ? -3.789 5.083 25.427 1.00 98.19 95 LYS A CA 1
ATOM 715 C C . LYS A 1 95 ? -4.418 6.176 26.295 1.00 98.19 95 LYS A C 1
ATOM 717 O O . LYS A 1 95 ? -4.537 5.991 27.503 1.00 98.19 95 LYS A O 1
ATOM 722 N N . LYS A 1 96 ? -4.805 7.311 25.705 1.00 98.06 96 LYS A N 1
ATOM 723 C CA . LYS A 1 96 ? -5.490 8.415 26.399 1.00 98.06 96 LYS A CA 1
ATOM 724 C C . LYS A 1 96 ? -7.002 8.199 26.515 1.00 98.06 96 LYS A C 1
ATOM 726 O O . LYS A 1 96 ? -7.680 9.033 27.106 1.00 98.06 96 LYS A O 1
ATOM 731 N N . GLY A 1 97 ? -7.523 7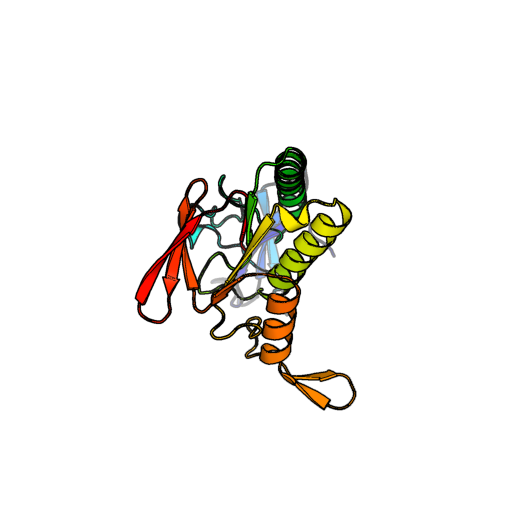.087 25.997 1.00 97.50 97 GLY A N 1
ATOM 732 C CA . GLY A 1 97 ? -8.950 6.774 26.018 1.00 97.50 97 GLY A CA 1
ATOM 733 C C . GLY A 1 97 ? -9.722 7.319 24.815 1.00 97.50 97 GLY A C 1
ATOM 734 O O . GLY A 1 97 ? -10.949 7.259 24.811 1.00 97.50 97 GLY A O 1
ATOM 735 N N . GLU A 1 98 ? -9.037 7.822 23.786 1.00 98.38 98 GLU A N 1
ATOM 736 C CA . GLU A 1 98 ? -9.666 8.217 22.525 1.00 98.38 98 GLU A CA 1
ATOM 737 C C . GLU A 1 98 ? -9.794 6.978 21.634 1.00 98.38 98 GLU A C 1
ATOM 739 O O . GLU A 1 98 ? -8.795 6.394 21.225 1.00 98.38 98 GLU A O 1
ATOM 744 N N . ARG A 1 99 ? -11.022 6.534 21.350 1.00 98.31 99 ARG A N 1
ATOM 745 C CA . ARG A 1 99 ? -11.259 5.409 20.433 1.00 98.31 99 ARG A CA 1
ATOM 746 C C . ARG A 1 99 ? -10.850 5.810 19.018 1.00 98.31 99 ARG A C 1
ATOM 748 O O . ARG A 1 99 ? -11.100 6.945 18.628 1.00 98.31 99 ARG A O 1
ATOM 755 N N . GLN A 1 100 ? -10.186 4.917 18.290 1.00 98.62 100 GLN A N 1
ATOM 756 C CA . GLN A 1 100 ? -9.620 5.206 16.970 1.00 98.62 100 GLN A CA 1
ATOM 757 C C . GLN A 1 100 ? -10.141 4.224 15.921 1.00 98.62 100 GLN A C 1
ATOM 759 O O . GLN A 1 100 ? -10.231 3.024 16.185 1.00 98.62 100 GLN A O 1
ATOM 764 N N . LYS A 1 101 ? -10.432 4.724 14.723 1.00 98.75 101 LYS A N 1
ATOM 765 C CA . LYS A 1 101 ? -10.843 3.939 13.556 1.00 98.75 101 LYS A CA 1
ATOM 766 C C . LYS A 1 101 ? -9.639 3.650 12.662 1.00 98.75 101 LYS A C 1
ATOM 768 O O . LYS A 1 101 ? -8.970 4.570 12.193 1.00 98.75 101 LYS A O 1
ATOM 773 N N . ILE A 1 102 ? -9.371 2.374 12.411 1.00 98.75 102 ILE A N 1
ATOM 774 C CA . ILE A 1 102 ? -8.279 1.903 11.558 1.00 98.75 102 ILE A CA 1
ATOM 775 C C . ILE A 1 102 ? -8.870 1.221 10.334 1.00 98.75 102 ILE A C 1
ATOM 777 O O . ILE A 1 102 ? -9.593 0.234 10.461 1.00 98.75 102 ILE A O 1
ATOM 781 N N . LEU A 1 103 ? -8.494 1.700 9.155 1.00 98.81 103 LEU A N 1
ATOM 782 C CA . LEU A 1 103 ? -8.871 1.112 7.881 1.00 98.81 103 LEU A CA 1
ATOM 783 C C . LEU A 1 103 ? -7.627 0.589 7.162 1.00 98.81 103 LEU A C 1
ATOM 785 O O . LEU A 1 103 ? -6.647 1.309 6.985 1.00 98.81 103 LEU A O 1
ATOM 789 N N . VAL A 1 104 ? -7.636 -0.672 6.747 1.00 98.56 104 VAL A N 1
ATOM 790 C CA . VAL A 1 104 ? -6.516 -1.263 6.008 1.00 98.56 104 VAL A CA 1
ATOM 791 C C . VAL A 1 104 ? -7.024 -2.017 4.792 1.00 98.56 104 VAL A C 1
ATOM 793 O O . VAL A 1 104 ? -8.025 -2.721 4.879 1.00 98.56 104 VAL A O 1
ATOM 796 N N . GLY A 1 105 ? -6.317 -1.915 3.669 1.00 97.75 105 GLY A N 1
ATOM 797 C CA . GLY A 1 105 ? -6.569 -2.773 2.518 1.00 97.75 105 GLY A CA 1
ATOM 798 C C . GLY A 1 105 ? -6.191 -2.129 1.195 1.00 97.75 105 GLY A C 1
ATOM 799 O O . GLY A 1 105 ? -5.117 -1.543 1.087 1.00 97.75 105 GLY A O 1
ATOM 800 N N . THR A 1 106 ? -7.027 -2.271 0.170 1.00 97.12 106 THR A N 1
ATOM 801 C CA . THR A 1 106 ? -6.692 -1.824 -1.192 1.00 97.12 106 THR A CA 1
ATOM 802 C C . THR A 1 106 ? -7.191 -0.418 -1.486 1.00 97.12 106 THR A C 1
ATOM 804 O O . THR A 1 106 ? -8.367 -0.126 -1.277 1.00 97.12 106 THR A O 1
ATOM 807 N N . GLY A 1 107 ? -6.332 0.429 -2.055 1.00 96.12 107 GLY A N 1
ATOM 808 C CA . GLY A 1 107 ? -6.681 1.801 -2.430 1.00 96.12 107 GLY A CA 1
ATOM 809 C C . GLY A 1 107 ? -7.343 1.950 -3.801 1.00 96.12 107 GLY A C 1
ATOM 810 O O . GLY A 1 107 ? -7.732 3.058 -4.155 1.00 96.12 107 GLY A O 1
ATOM 811 N N . HIS A 1 108 ? -7.465 0.874 -4.585 1.00 96.81 108 HIS A N 1
ATOM 812 C CA . HIS A 1 108 ? -8.058 0.894 -5.926 1.00 96.81 108 HIS A CA 1
ATOM 813 C C . HIS A 1 108 ? -8.588 -0.496 -6.328 1.00 96.81 108 HIS A C 1
ATOM 815 O O . HIS A 1 108 ? -8.039 -1.521 -5.925 1.00 96.81 108 HIS A O 1
ATOM 821 N N . GLY A 1 109 ? -9.594 -0.547 -7.211 1.00 95.31 109 GLY A N 1
ATOM 822 C CA . GLY A 1 109 ? -10.248 -1.784 -7.673 1.00 95.31 109 GLY A CA 1
ATOM 823 C C . GLY A 1 109 ? -9.365 -2.722 -8.512 1.00 95.31 109 GLY A C 1
ATOM 824 O O . GLY A 1 109 ? -9.704 -3.882 -8.716 1.00 95.31 109 GLY A O 1
ATOM 825 N N . MET A 1 110 ? -8.205 -2.241 -8.965 1.00 93.38 110 MET A N 1
ATOM 826 C CA . MET A 1 110 ? -7.214 -3.000 -9.752 1.00 93.38 110 MET A CA 1
ATOM 827 C C . MET A 1 110 ? -5.969 -3.386 -8.938 1.00 93.38 110 MET A C 1
ATOM 829 O O . MET A 1 110 ? -4.961 -3.796 -9.511 1.00 93.38 110 MET A O 1
ATOM 833 N N . CYS A 1 111 ? -5.997 -3.215 -7.614 1.00 93.94 111 CYS A N 1
ATOM 834 C CA . CYS A 1 111 ? -4.885 -3.621 -6.760 1.00 93.94 111 CYS A CA 1
ATOM 835 C C . CYS A 1 111 ? -4.730 -5.155 -6.751 1.00 93.94 111 CYS A C 1
ATOM 837 O O . CYS A 1 111 ? -5.717 -5.890 -6.842 1.00 93.94 111 CYS A O 1
ATOM 839 N N . THR A 1 112 ? -3.485 -5.637 -6.667 1.00 91.62 112 THR A N 1
ATOM 840 C CA . THR A 1 112 ? -3.125 -7.064 -6.825 1.00 91.62 112 THR A CA 1
ATOM 841 C C . THR A 1 112 ? -2.257 -7.629 -5.694 1.00 91.62 112 THR A C 1
ATOM 843 O O . THR A 1 112 ? -1.891 -8.799 -5.738 1.00 91.62 112 THR A O 1
ATOM 846 N N . CYS A 1 113 ? -1.919 -6.828 -4.675 1.00 89.81 113 CYS A N 1
ATOM 847 C CA . CYS A 1 113 ? -1.007 -7.226 -3.592 1.00 89.81 113 CYS A CA 1
ATOM 848 C C . CYS A 1 113 ? -1.693 -7.340 -2.216 1.00 89.81 113 CYS A C 1
ATOM 850 O O . CYS A 1 113 ? -1.100 -7.000 -1.192 1.00 89.81 113 CYS A O 1
ATOM 852 N N . GLN A 1 114 ? -2.931 -7.838 -2.169 1.00 94.56 114 GLN A N 1
ATOM 853 C CA . GLN A 1 114 ? -3.769 -7.917 -0.961 1.00 94.56 114 GLN A CA 1
ATOM 854 C C . GLN A 1 114 ? -3.093 -8.653 0.202 1.00 94.56 114 GLN A C 1
ATOM 856 O O . GLN A 1 114 ? -3.302 -8.282 1.354 1.00 94.56 114 GLN A O 1
ATOM 861 N N . GLY A 1 115 ? -2.251 -9.654 -0.082 1.00 92.88 115 GLY A N 1
ATOM 862 C CA . GLY A 1 115 ? -1.524 -10.409 0.943 1.00 92.88 115 GLY A CA 1
ATOM 863 C C . GLY A 1 115 ? -0.700 -9.524 1.887 1.00 92.88 115 GLY A C 1
ATOM 864 O O . GLY A 1 115 ? -0.764 -9.711 3.098 1.00 92.88 115 GLY A O 1
ATOM 865 N N . ALA A 1 116 ? -0.013 -8.503 1.363 1.00 92.62 116 ALA A N 1
ATOM 866 C CA . ALA A 1 116 ? 0.788 -7.595 2.187 1.00 92.62 116 ALA A CA 1
ATOM 867 C C . ALA A 1 116 ? -0.086 -6.760 3.139 1.00 92.62 116 ALA A C 1
ATOM 869 O O . ALA A 1 116 ? 0.261 -6.555 4.302 1.00 92.62 116 ALA A O 1
ATOM 870 N N . ALA A 1 117 ? -1.249 -6.305 2.665 1.00 95.94 117 ALA A N 1
ATOM 871 C CA . ALA A 1 117 ? -2.191 -5.564 3.493 1.00 95.94 117 ALA A CA 1
ATOM 872 C C . ALA A 1 117 ? -2.893 -6.475 4.520 1.00 95.94 117 ALA A C 1
ATOM 874 O O . ALA A 1 117 ? -3.100 -6.051 5.658 1.00 95.94 117 ALA A O 1
ATOM 875 N N . PHE A 1 118 ? -3.186 -7.731 4.158 1.00 95.75 118 PHE A N 1
ATOM 876 C CA . PHE A 1 118 ? -3.679 -8.761 5.077 1.00 95.75 118 PHE A CA 1
ATOM 877 C C . PHE A 1 118 ? -2.677 -9.028 6.209 1.00 95.75 118 PHE A C 1
ATOM 879 O O . PHE A 1 118 ? -3.051 -9.040 7.378 1.00 95.75 118 PHE A O 1
ATOM 886 N N . GLU A 1 119 ? -1.389 -9.190 5.910 1.00 95.19 119 GLU A N 1
ATOM 887 C CA . GLU A 1 119 ? -0.379 -9.344 6.963 1.00 95.19 119 GLU A CA 1
ATOM 888 C C . GLU A 1 119 ? -0.304 -8.087 7.839 1.00 95.19 119 GLU A C 1
ATOM 890 O O . GLU A 1 119 ? -0.249 -8.173 9.068 1.00 95.19 119 GLU A O 1
ATOM 895 N N . TYR A 1 120 ? -0.355 -6.903 7.225 1.00 97.31 120 TYR A N 1
ATOM 896 C CA . TYR A 1 120 ? -0.227 -5.642 7.943 1.00 97.31 120 TYR A CA 1
ATOM 897 C C . TYR A 1 120 ? -1.378 -5.371 8.920 1.00 97.31 120 TYR A C 1
ATOM 899 O O . TYR A 1 120 ? -1.112 -4.977 10.056 1.00 97.31 120 TYR A O 1
ATOM 907 N N . ILE A 1 121 ? -2.638 -5.616 8.537 1.00 98.00 121 ILE A N 1
ATOM 908 C CA . ILE A 1 121 ? -3.786 -5.399 9.436 1.00 98.00 121 ILE A CA 1
ATOM 909 C C . ILE A 1 121 ? -3.679 -6.272 10.697 1.00 98.00 121 ILE A C 1
ATOM 911 O O . ILE A 1 121 ? -3.948 -5.793 11.800 1.00 98.00 121 ILE A O 1
ATOM 915 N N . PHE A 1 122 ? -3.187 -7.511 10.574 1.00 97.62 122 PHE A N 1
ATOM 916 C CA . PHE A 1 122 ? -2.961 -8.389 11.726 1.00 97.62 122 PHE A CA 1
ATOM 917 C C . PHE A 1 122 ? -1.682 -8.066 12.505 1.00 97.62 122 PHE A C 1
ATOM 919 O O . PHE A 1 122 ? -1.644 -8.285 13.715 1.00 97.62 122 PHE A O 1
ATOM 926 N N . ASN A 1 123 ? -0.670 -7.471 11.872 1.00 97.62 123 ASN A N 1
ATOM 927 C CA . ASN A 1 123 ? 0.472 -6.907 12.592 1.00 97.62 123 ASN A CA 1
ATOM 928 C C . ASN A 1 123 ? 0.051 -5.710 13.459 1.00 97.62 123 ASN A C 1
ATOM 930 O O . ASN A 1 123 ? 0.453 -5.635 14.620 1.00 97.62 123 ASN A O 1
ATOM 934 N N . ILE A 1 124 ? -0.804 -4.814 12.945 1.00 98.00 124 ILE A N 1
ATOM 935 C CA . ILE A 1 124 ? -1.402 -3.732 13.746 1.00 98.00 124 ILE A CA 1
ATOM 936 C C . ILE A 1 124 ? -2.183 -4.321 14.919 1.00 98.00 124 ILE A C 1
ATOM 938 O O . ILE A 1 124 ? -2.000 -3.896 16.056 1.00 98.00 124 ILE A O 1
ATOM 942 N N . GLU A 1 125 ? -3.040 -5.306 14.649 1.00 97.69 125 GLU A N 1
ATOM 943 C CA . GLU A 1 125 ? -3.856 -5.989 15.654 1.00 97.69 125 GLU A CA 1
ATOM 944 C C . GLU A 1 125 ? -2.996 -6.578 16.782 1.00 97.69 125 GLU A C 1
ATOM 946 O O . GLU A 1 125 ? -3.269 -6.356 17.966 1.00 97.69 125 GLU A O 1
ATOM 951 N N . HIS A 1 126 ? -1.916 -7.269 16.411 1.00 97.88 126 HIS A N 1
ATOM 952 C CA . HIS A 1 126 ? -0.958 -7.860 17.334 1.00 97.88 126 HIS A CA 1
ATOM 953 C C . HIS A 1 126 ? -0.241 -6.802 18.182 1.00 97.88 126 HIS A C 1
ATOM 955 O O . HIS A 1 126 ? -0.218 -6.903 19.413 1.00 97.88 126 HIS A O 1
ATOM 961 N N . GLU A 1 127 ? 0.318 -5.767 17.550 1.00 98.19 127 GLU A N 1
ATOM 962 C CA . GLU A 1 127 ? 1.027 -4.704 18.268 1.00 98.19 127 GLU A CA 1
ATOM 963 C C . GLU A 1 127 ? 0.073 -3.882 19.148 1.00 98.19 127 GLU A C 1
ATOM 965 O O . GLU A 1 127 ? 0.444 -3.499 20.257 1.00 98.19 127 GLU A O 1
ATOM 970 N N . ALA A 1 128 ? -1.186 -3.695 18.743 1.00 98.00 128 ALA A N 1
ATOM 971 C CA . ALA A 1 128 ? -2.208 -3.052 19.564 1.00 98.00 128 ALA A CA 1
ATOM 972 C C . ALA A 1 128 ? -2.535 -3.860 20.827 1.00 98.00 128 ALA A C 1
ATOM 974 O O . ALA A 1 128 ? -2.708 -3.281 21.903 1.00 98.00 128 ALA A O 1
ATOM 975 N N . ARG A 1 129 ? -2.594 -5.198 20.734 1.00 97.75 129 ARG A N 1
ATOM 976 C CA . ARG A 1 129 ? -2.761 -6.070 21.913 1.00 97.75 129 ARG A CA 1
ATOM 977 C C . ARG A 1 129 ? -1.571 -5.965 22.851 1.00 97.75 129 ARG A C 1
ATOM 979 O O . ARG A 1 129 ? -1.753 -5.801 24.053 1.00 97.75 129 ARG A O 1
ATOM 986 N N . LYS A 1 130 ? -0.360 -6.021 22.303 1.00 98.00 130 LYS A N 1
ATOM 987 C CA . LYS A 1 130 ? 0.887 -5.893 23.065 1.00 98.00 130 LYS A CA 1
ATOM 988 C C . LYS A 1 130 ? 1.010 -4.532 23.755 1.00 98.00 130 LYS A C 1
ATOM 990 O O . LYS A 1 130 ? 1.496 -4.465 24.880 1.00 98.00 130 LYS A O 1
ATOM 995 N N . ALA A 1 131 ? 0.532 -3.468 23.114 1.00 97.44 131 ALA A N 1
ATOM 996 C CA . ALA A 1 131 ? 0.459 -2.126 23.682 1.00 97.44 131 ALA A CA 1
ATOM 997 C C . ALA A 1 131 ? -0.735 -1.916 24.637 1.00 97.44 131 ALA A C 1
ATOM 999 O O . ALA A 1 131 ? -0.832 -0.855 25.251 1.00 97.44 131 ALA A O 1
ATOM 1000 N N . GLY A 1 132 ? -1.636 -2.897 24.773 1.00 97.94 132 GLY A N 1
ATOM 1001 C CA . GLY A 1 132 ? -2.805 -2.824 25.652 1.00 97.94 132 GLY A CA 1
ATOM 1002 C C . GLY A 1 132 ? -3.922 -1.896 25.162 1.00 97.94 132 GLY A C 1
ATOM 1003 O O . GLY A 1 132 ? -4.752 -1.487 25.965 1.00 97.94 132 GLY A O 1
ATOM 1004 N N . VAL A 1 133 ? -3.951 -1.552 23.869 1.00 98.31 133 VAL A N 1
ATOM 1005 C CA . VAL A 1 133 ? -4.915 -0.597 23.284 1.00 98.31 133 VAL A CA 1
ATOM 1006 C C . VAL A 1 133 ? -5.901 -1.219 22.299 1.00 98.31 133 VAL A C 1
ATOM 1008 O O . VAL A 1 133 ? -6.746 -0.508 21.770 1.00 98.31 133 VAL A O 1
ATOM 1011 N N . ARG A 1 134 ? -5.830 -2.530 22.036 1.00 98.06 134 ARG A N 1
ATOM 1012 C CA . ARG A 1 134 ? -6.662 -3.201 21.018 1.00 98.06 134 ARG A CA 1
ATOM 1013 C C . ARG A 1 134 ? -8.161 -2.905 21.146 1.00 98.06 134 ARG A C 1
ATOM 1015 O O . ARG A 1 134 ? -8.806 -2.708 20.121 1.00 98.06 134 ARG A O 1
ATOM 1022 N N . ASP A 1 135 ? -8.697 -2.843 22.362 1.00 97.56 135 ASP A N 1
ATOM 1023 C CA . ASP A 1 135 ? -10.131 -2.608 22.612 1.00 97.56 135 ASP A CA 1
ATOM 1024 C C . ASP A 1 135 ? -10.574 -1.159 22.313 1.00 97.56 135 ASP A C 1
ATOM 1026 O O . ASP A 1 135 ? -11.768 -0.869 22.189 1.00 97.56 135 ASP A O 1
ATOM 1030 N N . MET A 1 136 ? -9.609 -0.248 22.161 1.00 98.31 136 MET A N 1
ATOM 1031 C CA . MET A 1 136 ? -9.813 1.143 21.749 1.00 98.31 136 MET A CA 1
ATOM 1032 C C . MET A 1 136 ? -9.728 1.330 20.230 1.00 98.31 136 MET A C 1
ATOM 1034 O O . MET A 1 136 ? -9.864 2.458 19.765 1.00 98.31 136 MET A O 1
ATOM 1038 N N . LEU A 1 137 ? -9.492 0.262 19.460 1.00 98.56 137 LEU A N 1
ATOM 1039 C CA . LEU A 1 137 ? -9.337 0.325 18.009 1.00 98.56 137 LEU A CA 1
ATOM 1040 C C . LEU A 1 137 ? -10.493 -0.389 17.303 1.00 98.56 137 LEU A C 1
ATOM 1042 O O . LEU A 1 137 ? -10.689 -1.595 17.473 1.00 98.56 137 LEU A O 1
ATOM 1046 N N . ASP A 1 138 ? -11.204 0.345 16.457 1.00 98.50 138 ASP A N 1
ATOM 1047 C CA . ASP A 1 138 ? -12.163 -0.207 15.507 1.00 98.50 138 ASP A CA 1
ATOM 1048 C C . ASP A 1 138 ? -11.417 -0.486 14.199 1.00 98.50 138 ASP A C 1
ATOM 1050 O O . ASP A 1 138 ? -11.116 0.427 13.435 1.00 98.50 138 ASP A O 1
ATOM 1054 N N . ILE A 1 139 ? -11.026 -1.748 13.996 1.00 98.62 139 ILE A N 1
ATOM 1055 C CA . ILE A 1 139 ? -10.178 -2.176 12.877 1.00 98.62 139 ILE A CA 1
ATOM 1056 C C . ILE A 1 139 ? -11.055 -2.778 11.780 1.00 98.62 139 ILE A C 1
ATOM 1058 O O . ILE A 1 139 ? -11.794 -3.735 12.027 1.00 98.62 139 ILE A O 1
ATOM 1062 N N . LYS A 1 140 ? -10.930 -2.248 10.564 1.00 98.75 140 LYS A N 1
ATOM 1063 C CA . LYS A 1 140 ? -11.700 -2.667 9.399 1.00 98.75 140 LYS A CA 1
ATOM 1064 C C . LYS A 1 140 ? -10.808 -2.909 8.187 1.00 98.75 140 LYS A C 1
ATOM 1066 O O . LYS A 1 140 ? -9.846 -2.187 7.929 1.00 98.75 140 LYS A O 1
ATOM 1071 N N . TRP A 1 141 ? -11.158 -3.941 7.438 1.00 98.56 141 TRP A N 1
ATOM 1072 C CA . TRP A 1 141 ? -10.570 -4.296 6.157 1.00 98.56 141 TRP A CA 1
ATOM 1073 C C . TRP A 1 141 ? -11.420 -3.778 5.005 1.00 98.56 141 TRP A C 1
ATOM 1075 O O . TRP A 1 141 ? -12.641 -3.906 5.043 1.00 98.56 141 TRP A O 1
ATOM 1085 N N . ILE A 1 142 ? -10.795 -3.251 3.959 1.00 98.56 142 ILE A N 1
ATOM 1086 C CA . ILE A 1 142 ? -11.484 -2.917 2.712 1.00 98.56 142 ILE A CA 1
ATOM 1087 C C . ILE A 1 142 ? -10.719 -3.457 1.513 1.00 98.56 142 ILE A C 1
ATOM 1089 O O . ILE A 1 142 ? -9.524 -3.221 1.370 1.00 98.56 142 ILE A O 1
ATOM 1093 N N . SER A 1 143 ? -11.393 -4.189 0.635 1.00 98.06 143 SER A N 1
ATOM 1094 C CA . SER A 1 143 ? -10.711 -4.874 -0.456 1.00 98.06 143 SER A CA 1
ATOM 1095 C C . SER A 1 143 ? -11.551 -4.984 -1.717 1.00 98.06 143 SER A C 1
ATOM 1097 O O . SER A 1 143 ? -12.769 -5.164 -1.663 1.00 98.06 143 SER A O 1
ATOM 1099 N N . ASN A 1 144 ? -10.872 -4.947 -2.861 1.00 96.94 144 ASN A N 1
ATOM 1100 C CA . ASN A 1 144 ? -11.436 -5.258 -4.173 1.00 96.94 144 ASN A CA 1
ATOM 1101 C C . ASN A 1 144 ? -11.665 -6.766 -4.399 1.00 96.94 144 ASN A C 1
ATOM 1103 O O . ASN A 1 144 ? -12.185 -7.151 -5.444 1.00 96.94 144 ASN A O 1
ATOM 1107 N N . GLU A 1 145 ? -11.284 -7.620 -3.446 1.00 96.62 145 GLU A N 1
ATOM 1108 C CA . GLU A 1 145 ? -11.523 -9.064 -3.500 1.00 96.62 145 GLU A CA 1
ATOM 1109 C C . GLU A 1 145 ? -13.009 -9.400 -3.682 1.00 96.62 145 GLU A C 1
ATOM 1111 O O . GLU A 1 145 ? -13.872 -8.861 -2.988 1.00 96.62 145 GLU A O 1
ATOM 1116 N N . ALA A 1 146 ? -13.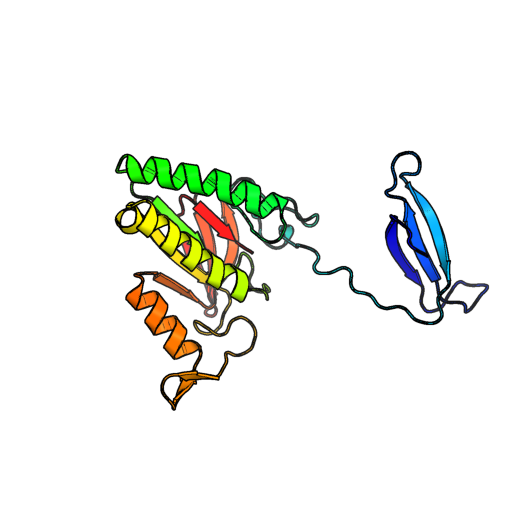311 -10.365 -4.554 1.00 93.88 146 ALA A N 1
ATOM 1117 C CA . ALA A 1 146 ? -14.684 -10.836 -4.761 1.00 93.88 146 ALA A CA 1
ATOM 1118 C C . ALA A 1 146 ? -15.246 -11.591 -3.539 1.00 93.88 146 ALA A C 1
ATOM 1120 O O . ALA A 1 146 ? -16.457 -11.636 -3.319 1.00 93.88 146 ALA A O 1
ATOM 1121 N N . PHE A 1 147 ? -14.367 -12.205 -2.746 1.00 95.00 147 PHE A N 1
ATOM 1122 C CA . PHE A 1 147 ? -14.673 -12.810 -1.455 1.00 95.00 147 PHE A CA 1
ATOM 1123 C C . PHE A 1 147 ? -13.461 -12.669 -0.530 1.00 95.00 147 PHE A C 1
ATOM 1125 O O . PHE A 1 147 ? -12.326 -12.649 -0.993 1.00 95.00 147 PHE A O 1
ATOM 1132 N N . LEU A 1 148 ? -13.688 -12.605 0.781 1.00 96.06 148 LEU A N 1
ATOM 1133 C CA . LEU A 1 148 ? -12.606 -12.464 1.756 1.00 96.06 148 LEU A CA 1
ATOM 1134 C C . LEU A 1 148 ? -11.612 -13.638 1.663 1.00 96.06 148 LEU A C 1
ATOM 1136 O O . LEU A 1 148 ? -12.028 -14.793 1.748 1.00 96.06 148 LEU A O 1
ATOM 1140 N N . GLY A 1 149 ? -10.315 -13.358 1.515 1.00 94.00 149 GLY A N 1
ATOM 1141 C CA . GLY A 1 149 ? -9.277 -14.388 1.389 1.00 94.00 149 GLY A CA 1
ATOM 1142 C C . GLY A 1 149 ? -9.059 -14.888 -0.044 1.00 94.00 149 GLY A C 1
ATOM 1143 O O . GLY A 1 149 ? -8.493 -15.967 -0.239 1.00 94.00 149 GLY A O 1
ATOM 1144 N N . ASP A 1 150 ? -9.518 -14.139 -1.043 1.00 92.94 150 ASP A N 1
ATOM 1145 C CA . ASP A 1 150 ? -9.159 -14.310 -2.453 1.00 92.94 150 ASP A CA 1
ATOM 1146 C C . ASP A 1 150 ? -7.676 -13.955 -2.691 1.00 92.94 150 ASP A C 1
ATOM 1148 O O . ASP A 1 150 ? -6.975 -14.626 -3.454 1.00 92.94 150 ASP A O 1
ATOM 1152 N N . PHE A 1 151 ? -7.172 -12.948 -1.970 1.00 89.19 151 PHE A N 1
ATOM 1153 C CA . PHE A 1 151 ? -5.788 -12.466 -1.997 1.00 89.19 151 PHE A CA 1
ATOM 1154 C C . PHE A 1 151 ? -5.256 -12.104 -3.396 1.00 89.19 151 PHE A C 1
ATOM 1156 O O . PHE A 1 151 ? -4.045 -12.128 -3.615 1.00 89.19 151 PHE A O 1
ATOM 1163 N N . GLY A 1 152 ? -6.147 -11.804 -4.349 1.00 85.44 152 GLY A N 1
ATOM 1164 C CA . GLY A 1 152 ? -5.787 -11.522 -5.741 1.00 85.44 152 GLY A CA 1
ATOM 1165 C C . GLY A 1 152 ? -5.333 -12.752 -6.539 1.00 85.44 152 GLY A C 1
ATOM 1166 O O . GLY A 1 152 ? -4.751 -12.603 -7.612 1.00 85.44 152 GLY A O 1
ATOM 1167 N N . MET A 1 153 ? -5.572 -13.965 -6.027 1.00 89.44 153 MET A N 1
ATOM 1168 C CA . MET A 1 153 ? -5.099 -15.226 -6.619 1.00 89.44 153 MET A CA 1
ATOM 1169 C C . MET A 1 153 ? -6.215 -16.255 -6.867 1.00 89.44 153 MET A C 1
ATOM 1171 O O . MET A 1 153 ? -5.924 -17.387 -7.250 1.00 89.44 153 MET A O 1
ATOM 1175 N N . GLY A 1 154 ? -7.486 -15.898 -6.667 1.00 87.19 154 GLY A N 1
ATOM 1176 C CA . GLY A 1 154 ? -8.616 -16.828 -6.745 1.00 87.19 154 GLY A CA 1
ATOM 1177 C C . GLY A 1 154 ? -8.802 -17.664 -5.475 1.00 87.19 154 GLY A C 1
ATOM 1178 O O . GLY A 1 154 ? -9.492 -18.686 -5.504 1.00 87.19 154 GLY A O 1
ATOM 1179 N N . GLY A 1 155 ? -8.179 -17.258 -4.366 1.00 90.19 155 GLY A N 1
ATOM 1180 C CA . GLY A 1 155 ? -8.090 -18.031 -3.132 1.00 90.19 155 GLY A CA 1
ATOM 1181 C C . GLY A 1 155 ? -7.134 -19.226 -3.213 1.00 90.19 155 GLY A C 1
ATOM 1182 O O . GLY A 1 155 ? -6.505 -19.518 -4.228 1.00 90.19 155 GLY A O 1
ATOM 1183 N N . LEU A 1 156 ? -6.994 -19.936 -2.096 1.00 92.38 156 LEU A N 1
ATOM 1184 C CA . LEU A 1 156 ? -6.067 -21.060 -1.963 1.00 92.38 156 LEU A CA 1
ATOM 1185 C C . LEU A 1 156 ? -6.614 -22.133 -1.020 1.00 92.38 156 LEU A C 1
ATOM 1187 O O . LEU A 1 156 ? -7.532 -21.890 -0.239 1.00 92.38 156 LEU A O 1
ATOM 1191 N N . HIS A 1 157 ? -6.046 -23.337 -1.094 1.00 91.88 157 HIS A N 1
ATOM 1192 C CA . HIS A 1 157 ? -6.357 -24.434 -0.178 1.00 91.88 157 HIS A CA 1
ATOM 1193 C C . HIS A 1 157 ? -5.121 -24.781 0.649 1.00 91.88 157 HIS A C 1
ATOM 1195 O O . HIS A 1 157 ? -4.055 -25.062 0.104 1.00 91.88 157 HIS A O 1
ATOM 1201 N N . MET A 1 158 ? -5.273 -24.795 1.969 1.00 90.62 158 MET A N 1
ATOM 1202 C CA . MET A 1 158 ? -4.211 -25.102 2.927 1.00 90.62 158 MET A CA 1
ATOM 1203 C C . MET A 1 158 ? -4.511 -26.410 3.642 1.00 90.62 158 MET A C 1
ATOM 1205 O O . MET A 1 158 ? -5.669 -26.737 3.886 1.00 90.62 158 MET A O 1
ATOM 1209 N N . LYS A 1 159 ? -3.471 -27.155 4.024 1.00 89.25 159 LYS A N 1
ATOM 1210 C CA . LYS A 1 159 ? -3.635 -28.312 4.907 1.00 89.25 159 LYS A CA 1
ATOM 1211 C C . LYS A 1 159 ? -3.528 -27.869 6.360 1.00 89.25 159 LYS A C 1
ATOM 1213 O O . LYS A 1 159 ? -2.446 -27.501 6.804 1.00 89.25 159 LYS A O 1
ATOM 1218 N N . VAL A 1 160 ? -4.625 -27.962 7.103 1.00 83.62 160 VAL A N 1
ATOM 1219 C CA . VAL A 1 160 ? -4.680 -27.656 8.538 1.00 83.62 160 VAL A CA 1
ATOM 1220 C C . VAL A 1 160 ? -5.295 -28.848 9.259 1.00 83.62 160 VAL A C 1
ATOM 1222 O O . VAL A 1 160 ? -6.361 -29.328 8.882 1.00 83.62 160 VAL A O 1
ATOM 1225 N N . GLY A 1 161 ? -4.594 -29.385 10.262 1.00 79.81 161 GLY A N 1
ATOM 1226 C CA . GLY A 1 161 ? -5.103 -30.505 11.067 1.00 79.81 161 GLY A CA 1
ATOM 1227 C C . GLY A 1 161 ? -5.446 -31.772 10.268 1.00 79.81 161 GLY A C 1
ATOM 1228 O O . GLY A 1 161 ? -6.305 -32.537 10.689 1.00 79.81 161 GLY A O 1
ATOM 1229 N N . GLY A 1 162 ? -4.812 -31.985 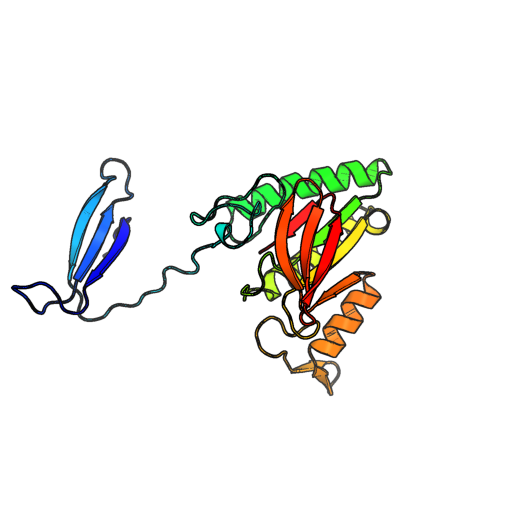9.108 1.00 88.50 162 GLY A N 1
ATOM 1230 C CA . GLY A 1 162 ? -5.071 -33.131 8.225 1.00 88.50 162 GLY A CA 1
ATOM 1231 C C . GLY A 1 162 ? -6.157 -32.915 7.162 1.00 88.50 162 GLY A C 1
ATOM 1232 O O . GLY A 1 162 ? -6.323 -33.780 6.304 1.00 88.50 162 GLY A O 1
ATOM 1233 N N . TYR A 1 163 ? -6.835 -31.764 7.153 1.00 88.06 163 TYR A N 1
ATOM 1234 C CA . TYR A 1 163 ? -7.894 -31.431 6.193 1.00 88.06 163 TYR A CA 1
ATOM 1235 C C . TYR A 1 163 ? -7.475 -30.292 5.264 1.00 88.06 163 TYR A C 1
ATOM 1237 O O . TYR A 1 163 ? -6.641 -29.463 5.626 1.00 88.06 163 TYR A O 1
ATOM 1245 N N . ALA A 1 164 ? -8.060 -30.250 4.066 1.00 91.00 164 ALA A N 1
ATOM 1246 C CA . ALA A 1 164 ? -7.938 -29.106 3.170 1.00 91.00 164 ALA A CA 1
ATOM 1247 C C . ALA A 1 164 ? -8.950 -28.024 3.579 1.00 91.00 164 ALA A C 1
ATOM 1249 O O . ALA A 1 164 ? -10.149 -28.288 3.635 1.00 91.00 164 ALA A O 1
ATOM 1250 N N . VAL A 1 165 ? -8.461 -26.819 3.856 1.00 92.50 165 VAL A N 1
ATOM 1251 C CA . VAL A 1 165 ? -9.241 -25.647 4.266 1.00 92.50 165 VAL A CA 1
ATOM 1252 C C . VAL A 1 165 ? -9.071 -24.564 3.209 1.00 92.50 165 VAL A C 1
ATOM 1254 O O . VAL A 1 165 ? -7.945 -24.280 2.799 1.00 92.50 165 VAL A O 1
ATOM 1257 N N . SER A 1 166 ? -10.176 -23.972 2.754 1.00 94.94 166 SER A N 1
ATOM 1258 C CA . SER A 1 166 ? -10.124 -22.836 1.835 1.00 94.94 166 SER A CA 1
ATOM 1259 C C . SER A 1 166 ? -9.655 -21.573 2.560 1.00 94.94 166 SER A C 1
ATOM 1261 O O . SER A 1 166 ? -9.960 -21.359 3.735 1.00 94.94 166 SER A O 1
ATOM 1263 N N . SER A 1 167 ? -8.944 -20.702 1.850 1.00 94.31 167 SER A N 1
ATOM 1264 C CA . SER A 1 167 ? -8.528 -19.395 2.361 1.00 94.31 167 SER A CA 1
ATOM 1265 C C . SER A 1 167 ? -9.702 -18.527 2.778 1.00 94.31 167 SER A C 1
ATOM 1267 O O . SER A 1 167 ? -9.570 -17.784 3.741 1.00 94.31 167 SER A O 1
ATOM 1269 N N . LYS A 1 168 ? -10.859 -18.685 2.128 1.00 95.44 168 LYS A N 1
ATOM 1270 C CA . LYS A 1 168 ? -12.101 -18.029 2.534 1.00 95.44 168 LYS A CA 1
ATOM 1271 C C . LYS A 1 168 ? -12.499 -18.383 3.962 1.00 95.44 168 LYS A C 1
ATOM 1273 O O . LYS A 1 168 ? -12.624 -17.496 4.797 1.00 95.44 168 LYS A O 1
ATOM 1278 N N . LEU A 1 169 ? -12.641 -19.678 4.256 1.00 94.62 169 LEU A N 1
ATOM 1279 C CA . LEU A 1 169 ? -13.032 -20.128 5.593 1.00 94.62 169 LEU A CA 1
ATOM 1280 C C . LEU A 1 169 ? -11.992 -19.711 6.637 1.00 94.62 169 LEU A C 1
ATOM 1282 O O . LEU A 1 169 ? -12.345 -19.295 7.740 1.00 94.62 169 LEU A O 1
ATOM 1286 N N . PHE A 1 170 ? -10.712 -19.814 6.280 1.00 94.12 170 PHE A N 1
ATOM 1287 C CA . PHE A 1 170 ? -9.615 -19.374 7.132 1.00 94.12 170 PHE A CA 1
ATOM 1288 C C . PHE A 1 170 ? -9.695 -17.872 7.445 1.00 94.12 170 PHE A C 1
ATOM 1290 O O . PHE A 1 170 ? -9.648 -17.498 8.615 1.00 94.12 170 PHE A O 1
ATOM 1297 N N . ALA A 1 171 ? -9.852 -17.025 6.425 1.00 95.06 171 ALA A N 1
ATOM 1298 C CA . ALA A 1 171 ? -9.912 -15.579 6.581 1.00 95.06 171 ALA A CA 1
ATOM 1299 C C . ALA A 1 171 ? -11.165 -15.153 7.356 1.00 95.06 171 ALA A C 1
ATOM 1301 O O . ALA A 1 171 ? -11.038 -14.452 8.351 1.00 95.06 171 ALA A O 1
ATOM 1302 N N . GLU A 1 172 ? -12.355 -15.641 7.000 1.00 95.94 172 GLU A N 1
ATOM 1303 C CA . GLU A 1 172 ? -13.595 -15.328 7.731 1.00 95.94 172 GLU A CA 1
ATOM 1304 C C . GLU A 1 172 ? -13.489 -15.693 9.220 1.00 95.94 172 GLU A C 1
ATOM 1306 O O . GLU A 1 172 ? -13.867 -14.901 10.084 1.00 95.94 172 GLU A O 1
ATOM 1311 N N . SER A 1 173 ? -12.907 -16.858 9.529 1.00 95.31 173 SER A N 1
ATOM 1312 C CA . SER A 1 173 ? -12.692 -17.290 10.915 1.00 95.31 173 SER A CA 1
ATOM 1313 C C . SER A 1 173 ? -11.709 -16.378 11.650 1.00 95.31 173 SER A C 1
ATOM 1315 O O . SER A 1 173 ? -11.992 -15.947 12.766 1.00 95.31 173 SER A O 1
ATOM 1317 N N . LEU A 1 174 ? -10.572 -16.055 11.025 1.00 95.88 174 LEU A N 1
ATOM 1318 C CA . LEU A 1 174 ? -9.539 -15.213 11.625 1.00 95.88 174 LEU A CA 1
ATOM 1319 C C . LEU A 1 174 ? -10.044 -13.788 11.878 1.00 95.88 174 LEU A C 1
ATOM 1321 O O . LEU A 1 174 ? -9.825 -13.242 12.955 1.00 95.88 174 LEU A O 1
ATOM 1325 N N . TYR A 1 175 ? -10.734 -13.188 10.910 1.00 97.38 175 TYR A N 1
ATOM 1326 C CA . TYR A 1 175 ? -11.260 -11.831 11.032 1.00 97.38 175 TYR A CA 1
ATOM 1327 C C . TYR A 1 175 ? -12.316 -11.749 12.136 1.00 97.38 175 TYR A C 1
ATOM 1329 O O . TYR A 1 175 ? -12.245 -10.859 12.984 1.00 97.38 175 TYR A O 1
ATOM 1337 N N . ALA A 1 176 ? -13.235 -12.719 12.191 1.00 96.88 176 ALA A N 1
ATOM 1338 C CA . ALA A 1 176 ? -14.233 -12.799 13.252 1.00 96.88 176 ALA A CA 1
ATOM 1339 C C . ALA A 1 176 ? -13.594 -13.004 14.638 1.00 96.88 176 ALA A C 1
ATOM 1341 O O . ALA A 1 176 ? -13.918 -12.276 15.574 1.00 96.88 176 ALA A O 1
ATOM 1342 N N . GLU A 1 177 ? -12.645 -13.940 14.775 1.00 96.31 177 GLU A N 1
ATOM 1343 C CA . GLU A 1 177 ? -11.920 -14.192 16.034 1.00 96.31 177 GLU A CA 1
ATOM 1344 C C . GLU A 1 177 ? -11.187 -12.937 16.528 1.00 96.31 177 GLU A C 1
ATOM 1346 O O . GLU A 1 177 ? -11.138 -12.647 17.725 1.00 96.31 177 GLU A O 1
ATOM 1351 N N . ARG A 1 178 ? -10.619 -12.171 15.595 1.00 95.88 178 ARG A N 1
ATOM 1352 C CA . ARG A 1 178 ? -9.833 -10.967 15.880 1.00 95.88 178 ARG A CA 1
ATOM 1353 C C . ARG A 1 178 ? -10.662 -9.692 15.941 1.00 95.88 178 ARG A C 1
ATOM 1355 O O . ARG A 1 178 ? -10.077 -8.634 16.174 1.00 95.88 178 ARG A O 1
ATOM 1362 N N . ASN A 1 179 ? -11.984 -9.787 15.798 1.00 96.44 179 ASN A N 1
ATOM 1363 C CA . ASN A 1 179 ? -12.915 -8.661 15.763 1.00 96.44 179 ASN A CA 1
ATOM 1364 C C . ASN A 1 179 ? -12.497 -7.585 14.741 1.00 96.44 179 ASN A C 1
ATOM 1366 O O . ASN A 1 179 ? -12.343 -6.409 15.082 1.00 96.44 179 ASN A O 1
ATOM 1370 N N . VAL A 1 180 ? -12.213 -8.027 13.517 1.00 98.12 180 VAL A N 1
ATOM 1371 C CA . VAL A 1 180 ? -11.895 -7.181 12.365 1.00 98.12 180 VAL A CA 1
ATOM 1372 C C . VAL A 1 180 ? -13.083 -7.232 11.415 1.00 98.12 180 VAL A C 1
ATOM 1374 O O . VAL A 1 180 ? -13.409 -8.297 10.897 1.00 98.12 180 VAL A O 1
ATOM 1377 N N . GLU A 1 181 ? -13.733 -6.094 11.195 1.00 97.94 181 GLU A N 1
ATOM 1378 C CA . GLU A 1 181 ? -14.816 -5.982 10.211 1.00 97.94 181 GLU A CA 1
ATOM 1379 C C . GLU A 1 181 ? -14.246 -5.924 8.789 1.00 97.94 181 GLU A C 1
ATOM 1381 O O . GLU A 1 181 ? -13.068 -5.619 8.600 1.00 97.94 181 GLU A O 1
ATOM 1386 N N . TRP A 1 182 ? -15.060 -6.195 7.768 1.00 98.19 182 TRP A N 1
ATOM 1387 C CA . TRP A 1 182 ? -14.598 -6.128 6.382 1.00 98.19 182 TRP A CA 1
ATOM 1388 C C . TRP A 1 182 ? -15.637 -5.588 5.403 1.00 98.19 182 TRP A C 1
ATOM 1390 O O . TRP A 1 182 ? -16.838 -5.806 5.549 1.00 98.19 182 TRP A O 1
ATOM 1400 N N . ILE A 1 183 ? -15.129 -4.946 4.353 1.00 98.19 183 ILE A N 1
ATOM 1401 C CA . ILE A 1 183 ? -15.834 -4.531 3.143 1.00 98.19 183 ILE A CA 1
ATOM 1402 C C . ILE A 1 183 ? -15.111 -5.199 1.966 1.00 98.19 183 ILE A C 1
ATOM 1404 O O . ILE A 1 183 ? -13.901 -5.051 1.805 1.00 98.19 183 ILE A O 1
ATOM 1408 N N . ILE A 1 184 ? -15.841 -5.967 1.161 1.00 97.56 184 ILE A N 1
ATOM 1409 C CA . ILE A 1 184 ? -15.307 -6.711 0.009 1.00 97.56 184 ILE A CA 1
ATOM 1410 C C . ILE A 1 184 ? -16.008 -6.282 -1.277 1.00 97.56 184 ILE A C 1
ATOM 1412 O O . ILE A 1 184 ? -17.104 -5.723 -1.232 1.00 97.56 184 ILE A O 1
ATOM 1416 N N . GLY A 1 185 ? -15.385 -6.554 -2.423 1.00 97.12 185 GLY A N 1
ATOM 1417 C CA . GLY A 1 185 ? -15.865 -6.099 -3.723 1.00 97.12 185 GLY A CA 1
ATOM 1418 C C . GLY A 1 185 ? -15.865 -4.575 -3.849 1.00 97.12 185 GLY A C 1
ATOM 1419 O O . GLY A 1 185 ? -16.703 -4.034 -4.564 1.00 97.12 185 GLY A O 1
ATOM 1420 N N . ALA A 1 1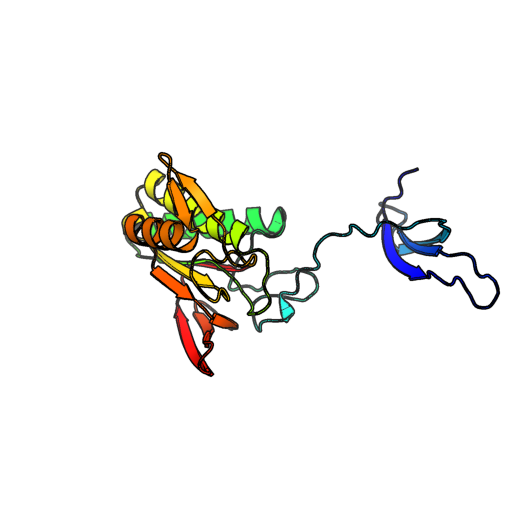86 ? -14.973 -3.895 -3.124 1.00 98.19 186 ALA A N 1
ATOM 1421 C CA . ALA A 1 186 ? -14.932 -2.445 -3.030 1.00 98.19 186 ALA A CA 1
ATOM 1422 C C . ALA A 1 186 ? -13.817 -1.850 -3.894 1.00 98.19 186 ALA A C 1
ATOM 1424 O O . ALA A 1 186 ? -12.640 -2.191 -3.765 1.00 98.19 186 ALA A O 1
ATOM 1425 N N . HIS A 1 187 ? -14.187 -0.894 -4.736 1.00 97.94 187 HIS A N 1
ATOM 1426 C CA . HIS A 1 187 ? -13.272 -0.004 -5.426 1.00 97.94 187 HIS A CA 1
ATOM 1427 C C . HIS A 1 187 ? -13.242 1.338 -4.700 1.00 97.94 187 HIS A C 1
ATOM 1429 O O . HIS A 1 187 ? -14.161 2.139 -4.839 1.00 97.94 187 HIS A O 1
ATOM 1435 N N . VAL A 1 188 ? -12.167 1.612 -3.960 1.00 98.31 188 VAL A N 1
ATOM 1436 C CA . VAL A 1 188 ? -11.916 2.964 -3.443 1.00 98.31 188 VAL A CA 1
ATOM 1437 C C . VAL A 1 188 ? -11.624 3.887 -4.623 1.00 98.31 188 VAL A C 1
ATOM 1439 O O . VAL A 1 188 ? -10.720 3.600 -5.410 1.00 98.31 188 VAL A O 1
ATOM 1442 N N . ASN A 1 189 ? -12.405 4.958 -4.758 1.00 97.25 189 ASN A N 1
ATOM 1443 C CA . ASN A 1 189 ? -12.324 5.898 -5.882 1.00 97.25 189 ASN A CA 1
ATOM 1444 C C . ASN A 1 189 ? -11.914 7.317 -5.451 1.00 97.25 189 ASN A C 1
ATOM 1446 O O . ASN A 1 189 ? -11.366 8.063 -6.266 1.00 97.25 189 ASN A O 1
ATOM 1450 N N . LYS A 1 190 ? -12.078 7.664 -4.167 1.00 98.00 190 LYS A N 1
ATOM 1451 C CA . LYS A 1 190 ? -11.630 8.940 -3.598 1.00 98.00 190 LYS A CA 1
ATOM 1452 C C . LYS A 1 190 ? -11.217 8.801 -2.134 1.00 98.00 190 LYS A C 1
ATOM 1454 O O . LYS A 1 190 ? -11.868 8.106 -1.357 1.00 98.00 190 LYS A O 1
ATOM 1459 N N . VAL A 1 191 ? -10.172 9.525 -1.750 1.00 98.06 191 VAL A N 1
ATOM 1460 C CA . VAL A 1 191 ? -9.678 9.666 -0.378 1.00 98.06 191 VAL A CA 1
ATOM 1461 C C . VAL A 1 191 ? -9.701 11.140 0.021 1.00 98.06 191 VAL A C 1
ATOM 1463 O O . VAL A 1 191 ? -9.116 11.997 -0.640 1.00 98.06 191 VAL A O 1
ATOM 1466 N N . GLU A 1 192 ? -10.339 11.434 1.145 1.00 97.00 192 GLU A N 1
ATOM 1467 C CA . GLU A 1 192 ? -10.401 12.754 1.771 1.00 97.00 192 GLU A CA 1
ATOM 1468 C C . GLU A 1 192 ? -9.812 12.693 3.188 1.00 97.00 192 GLU A C 1
ATOM 1470 O O . GLU A 1 192 ? -9.370 11.642 3.657 1.00 97.00 192 GLU A O 1
ATOM 1475 N N . GLU A 1 193 ? -9.762 13.833 3.872 1.00 97.19 193 GLU A N 1
ATOM 1476 C CA . GLU A 1 193 ? -9.326 13.879 5.267 1.00 97.19 193 GLU A CA 1
ATOM 1477 C C . GLU A 1 193 ? -10.296 13.069 6.142 1.00 97.19 193 GLU A C 1
ATOM 1479 O O . GLU A 1 193 ? -11.479 13.393 6.241 1.00 97.19 193 GLU A O 1
ATOM 1484 N N . GLY A 1 194 ? -9.791 11.984 6.736 1.00 97.38 194 GLY A N 1
ATOM 1485 C CA . GLY A 1 194 ? -10.536 11.111 7.647 1.00 97.38 194 GLY A CA 1
ATOM 1486 C C . GLY A 1 194 ? -11.632 10.252 7.005 1.00 97.38 194 GLY A C 1
ATOM 1487 O O . GLY A 1 194 ? -12.442 9.672 7.730 1.00 97.38 194 GLY A O 1
ATOM 1488 N N . LYS A 1 195 ? -11.707 10.173 5.668 1.00 98.12 195 LYS A N 1
ATOM 1489 C CA . LYS A 1 195 ? -12.772 9.435 4.972 1.00 98.12 195 LYS A CA 1
ATOM 1490 C C . LYS A 1 195 ? -12.358 8.928 3.595 1.00 98.12 195 LYS A C 1
ATOM 1492 O O . LYS A 1 195 ? -11.654 9.616 2.859 1.00 98.12 195 LYS A O 1
ATOM 1497 N N . ILE A 1 196 ? -12.842 7.749 3.215 1.00 98.50 196 ILE A N 1
ATOM 1498 C CA . ILE A 1 196 ? -12.794 7.254 1.835 1.00 98.50 196 ILE A CA 1
ATOM 1499 C C . ILE A 1 196 ? -14.190 7.127 1.225 1.00 98.50 196 ILE A C 1
ATOM 1501 O O . ILE A 1 196 ? -15.176 6.937 1.937 1.00 98.50 196 ILE A O 1
ATOM 1505 N N . HIS A 1 197 ? -14.238 7.152 -0.104 1.00 98.62 197 HIS A N 1
ATOM 1506 C CA . HIS A 1 197 ? -15.399 6.801 -0.917 1.00 98.62 197 HIS A CA 1
ATOM 1507 C C . HIS A 1 197 ? -15.088 5.546 -1.716 1.00 98.62 197 HIS A C 1
ATOM 1509 O O . HIS A 1 197 ? -13.992 5.412 -2.274 1.00 98.62 197 HIS A O 1
ATOM 1515 N N . TYR A 1 198 ? -16.051 4.636 -1.782 1.00 98.62 198 TYR A N 1
ATOM 1516 C CA . TYR A 1 198 ? -15.912 3.406 -2.541 1.00 98.62 198 TYR A CA 1
ATOM 1517 C C . TYR A 1 198 ? -17.186 3.051 -3.300 1.00 98.62 198 TYR A C 1
ATOM 1519 O O . TYR A 1 198 ? -18.293 3.405 -2.903 1.00 98.62 198 TYR A O 1
ATOM 1527 N N . GLU A 1 199 ? -17.003 2.326 -4.394 1.00 98.44 199 GLU A N 1
ATOM 1528 C CA . GLU A 1 199 ? -18.063 1.703 -5.180 1.00 98.44 199 GLU A CA 1
ATOM 1529 C C . GLU A 1 199 ? -18.019 0.189 -4.961 1.00 98.44 199 GLU A C 1
ATOM 1531 O O . GLU A 1 199 ? -16.944 -0.415 -4.996 1.00 98.44 199 GLU A O 1
ATOM 1536 N N . LEU A 1 200 ? -19.172 -0.427 -4.709 1.00 98.19 200 LEU A N 1
ATOM 1537 C CA . LEU A 1 200 ? -19.310 -1.878 -4.599 1.00 98.19 200 LEU A CA 1
ATOM 1538 C C . LEU A 1 200 ? -19.631 -2.510 -5.960 1.00 98.19 200 LEU A C 1
ATOM 1540 O O . LEU A 1 200 ? -20.066 -1.842 -6.893 1.00 98.19 200 LEU A O 1
ATOM 1544 N N . LEU A 1 201 ? -19.472 -3.832 -6.068 1.00 94.88 201 LEU A N 1
ATOM 1545 C CA . LEU A 1 201 ? -19.751 -4.582 -7.305 1.00 94.88 201 LEU A CA 1
ATOM 1546 C C . LEU A 1 201 ? -21.186 -4.429 -7.844 1.00 94.88 201 LEU A C 1
ATOM 1548 O O . LEU A 1 201 ? -21.415 -4.669 -9.027 1.00 94.88 201 LEU A O 1
ATOM 1552 N N . ASP A 1 202 ? -22.152 -4.068 -6.998 1.00 95.56 202 ASP A N 1
ATOM 1553 C CA . ASP A 1 202 ? -23.537 -3.796 -7.402 1.00 95.56 202 ASP A CA 1
ATOM 1554 C C . ASP A 1 202 ? -23.773 -2.341 -7.858 1.00 95.56 202 ASP A C 1
ATOM 1556 O O . ASP A 1 202 ? -24.902 -1.972 -8.186 1.00 95.56 202 ASP A O 1
ATOM 1560 N N . GLY A 1 203 ? -22.714 -1.526 -7.899 1.00 96.62 203 GLY A N 1
ATOM 1561 C CA . GLY A 1 203 ? -22.734 -0.110 -8.260 1.00 96.62 203 GLY A CA 1
ATOM 1562 C C . GLY A 1 203 ? -23.178 0.816 -7.126 1.00 96.62 203 GLY A C 1
ATOM 1563 O O . GLY A 1 203 ? -23.317 2.021 -7.339 1.00 96.62 203 GLY A O 1
ATOM 1564 N N . SER A 1 204 ? -23.443 0.289 -5.925 1.00 98.00 204 SER A N 1
ATOM 1565 C CA . SER A 1 204 ? -23.749 1.132 -4.772 1.00 98.00 204 SER A CA 1
ATOM 1566 C C . SER A 1 204 ? -22.498 1.858 -4.279 1.00 98.00 204 SER A C 1
ATOM 1568 O O . SER A 1 204 ? -21.391 1.319 -4.272 1.00 98.00 204 SER A O 1
ATOM 1570 N N . MET A 1 205 ? -22.688 3.111 -3.873 1.00 98.38 205 MET A N 1
ATOM 1571 C CA . MET A 1 205 ? -21.629 3.956 -3.331 1.00 98.38 205 MET A CA 1
ATOM 1572 C C . MET A 1 205 ? -21.689 3.937 -1.808 1.00 98.38 205 MET A C 1
ATOM 1574 O O . MET A 1 205 ? -22.771 4.036 -1.224 1.00 98.38 205 MET A O 1
ATOM 1578 N N . GLY A 1 206 ? -20.525 3.853 -1.176 1.00 98.12 206 GLY A N 1
ATOM 1579 C CA . GLY A 1 206 ? -20.369 3.902 0.268 1.00 98.12 206 GLY A CA 1
ATOM 1580 C C . GLY A 1 206 ? -19.255 4.847 0.695 1.00 98.12 206 GLY A C 1
ATOM 1581 O O . GLY A 1 206 ? -18.400 5.252 -0.095 1.00 98.12 206 GLY A O 1
ATOM 1582 N N . GLU A 1 207 ? -19.277 5.181 1.979 1.00 98.38 207 GLU A N 1
ATOM 1583 C CA . GLU A 1 207 ? -18.241 5.966 2.640 1.00 98.38 207 GLU A CA 1
ATOM 1584 C C . GLU A 1 207 ? -17.761 5.211 3.882 1.00 98.38 207 GLU A C 1
ATOM 1586 O O . GLU A 1 207 ? -18.549 4.530 4.541 1.00 98.38 207 GLU A O 1
ATOM 1591 N N . GLU A 1 208 ? -16.474 5.324 4.203 1.00 98.50 208 GLU A N 1
ATOM 1592 C CA . GLU A 1 208 ? -15.910 4.790 5.445 1.00 98.50 208 GLU A CA 1
ATOM 1593 C C . GLU A 1 208 ? -14.985 5.831 6.075 1.00 98.50 208 GLU A C 1
ATOM 1595 O O . GLU A 1 208 ? -14.082 6.358 5.421 1.00 98.50 208 GLU A O 1
ATOM 1600 N N . GLU A 1 209 ? -15.229 6.135 7.347 1.00 98.44 209 GLU A N 1
ATOM 1601 C CA . GLU A 1 209 ? -14.418 7.067 8.128 1.00 98.44 209 GLU A CA 1
ATOM 1602 C C . GLU A 1 209 ? -13.237 6.350 8.782 1.00 98.44 209 GLU A C 1
ATOM 1604 O O . GLU A 1 209 ? -13.357 5.211 9.236 1.00 98.44 209 GLU A O 1
ATOM 1609 N N . PHE A 1 210 ? -12.113 7.044 8.909 1.00 98.56 210 PHE A N 1
ATOM 1610 C CA . PHE A 1 210 ? -10.913 6.515 9.544 1.00 98.56 210 PHE A CA 1
ATOM 1611 C C . PHE A 1 210 ? -10.145 7.617 10.284 1.00 98.56 210 PHE A C 1
ATOM 1613 O O . PHE A 1 210 ? -10.138 8.770 9.867 1.00 98.56 210 PHE A O 1
ATOM 1620 N N . ASP A 1 211 ? -9.435 7.243 11.348 1.00 98.44 211 ASP A N 1
ATOM 1621 C CA . ASP A 1 211 ? -8.381 8.070 11.952 1.00 98.44 211 ASP A CA 1
ATOM 1622 C C . ASP A 1 211 ? -7.003 7.700 11.383 1.00 98.44 211 ASP A C 1
ATOM 1624 O O . ASP A 1 211 ? -6.086 8.518 11.359 1.00 98.44 211 ASP A O 1
ATOM 1628 N N . PHE A 1 212 ? -6.865 6.462 10.898 1.00 98.50 212 PHE A N 1
ATOM 1629 C CA . PHE A 1 212 ? -5.691 5.958 10.197 1.00 98.50 212 PHE A CA 1
ATOM 1630 C C . PHE A 1 212 ? -6.105 5.011 9.080 1.00 98.50 212 PHE A C 1
ATOM 1632 O O . PHE A 1 212 ? -6.829 4.042 9.318 1.00 98.50 212 PHE A O 1
ATOM 1639 N N . ALA A 1 213 ? -5.599 5.264 7.876 1.00 98.44 213 ALA A N 1
ATOM 1640 C CA . ALA A 1 213 ? -5.817 4.404 6.726 1.00 98.44 213 ALA A CA 1
ATOM 1641 C C . ALA A 1 213 ? -4.490 3.983 6.090 1.00 98.44 213 ALA A C 1
ATOM 1643 O O . ALA A 1 213 ? -3.725 4.835 5.638 1.00 98.44 213 ALA A O 1
ATOM 1644 N N . MET A 1 214 ? -4.238 2.671 6.025 1.00 98.00 214 MET A N 1
ATOM 1645 C CA . MET A 1 214 ? -3.151 2.102 5.223 1.00 98.00 214 MET A CA 1
ATOM 1646 C C . MET A 1 214 ? -3.736 1.455 3.974 1.00 98.00 214 MET A C 1
ATOM 1648 O O . MET A 1 214 ? -4.423 0.436 4.062 1.00 98.00 214 MET A O 1
ATOM 1652 N N . LEU A 1 215 ? -3.449 2.048 2.818 1.00 97.31 215 LEU A N 1
ATOM 1653 C CA . LEU A 1 215 ? -3.935 1.573 1.530 1.00 97.31 215 LEU A CA 1
ATOM 1654 C C . LEU A 1 215 ? -2.758 1.252 0.603 1.00 97.31 215 LEU A C 1
ATOM 1656 O O . LEU A 1 215 ? -1.783 2.007 0.515 1.00 97.31 215 LEU A O 1
ATOM 1660 N N . ILE A 1 216 ? -2.860 0.110 -0.079 1.00 91.56 216 ILE A N 1
ATOM 1661 C CA . ILE A 1 216 ? -1.913 -0.335 -1.114 1.00 91.56 216 ILE A CA 1
ATOM 1662 C C . ILE A 1 216 ? -2.413 -0.056 -2.527 1.00 91.56 216 ILE A C 1
ATOM 1664 O O . ILE A 1 216 ? -3.638 -0.201 -2.776 1.00 91.56 216 ILE A O 1
#

Sequence (216 aa):
DYKQAKAVSIHPNGKADSDQSYITIESTKEGEQGQTEELTYDYLVNATGPKLNFDATEGLGNGKGELGKNTVSVCTADHAVHANLELQQIFDKAKKGERQKILVGTGHGMCTCQGAAFEYIFNIEHEARKAGVRDMLDIKWISNEAFLGDFGMGGLHMKVGGYAVSSKLFAESLYAERNVEWIIGAHVNKVEEGKIHYELLDGSMGEEEFDFAMLI

Radius of gyration: 21.58 Å; chains: 1; bounding box: 53×47×66 Å